Protein AF-A0A1Z8UWA0-F1 (afdb_monomer_lite)

Radius of gyration: 66.86 Å; chains: 1; bounding box: 126×46×160 Å

Sequence (184 aa):
MFLQIFLFSIFIFEFVYATSEKGGMPQLNPDSFTSQVFWLSILFSILFLINHYIFLPKLEMIRKKRDEKINGNLDEAKIINNSVNKLIEQMKNDFDEAKNKQNSILKETFEKNKSLLDEKIEKLNEEFENKKNQLTDSVETEKAKVLENLPSICVKLSDNLYEKIMEEKIKGDITEFQKFVSGK

Structure (mmCIF, N/CA/C/O backbone):
data_AF-A0A1Z8UWA0-F1
#
_entry.id   AF-A0A1Z8UWA0-F1
#
loop_
_atom_site.group_PDB
_atom_site.id
_atom_site.type_symbol
_atom_site.label_atom_id
_atom_site.label_alt_id
_atom_site.label_comp_id
_atom_site.label_asym_id
_atom_site.label_entity_id
_atom_site.label_seq_id
_atom_site.pdbx_PDB_ins_code
_atom_site.Cartn_x
_atom_site.Cartn_y
_atom_site.Cartn_z
_atom_site.occupancy
_atom_site.B_iso_or_equiv
_atom_site.auth_seq_id
_atom_site.auth_comp_id
_atom_site.auth_asym_id
_atom_site.auth_atom_id
_atom_site.pdbx_PDB_model_num
ATOM 1 N N . MET A 1 1 ? 30.348 16.515 -50.332 1.00 57.91 1 MET A N 1
ATOM 2 C CA . MET A 1 1 ? 31.422 15.520 -50.098 1.00 57.91 1 MET A CA 1
ATOM 3 C C . MET A 1 1 ? 31.886 14.847 -51.391 1.00 57.91 1 MET A C 1
ATOM 5 O O . MET A 1 1 ? 33.061 14.961 -51.694 1.00 57.91 1 MET A O 1
ATOM 9 N N . PHE A 1 2 ? 30.998 14.247 -52.200 1.00 52.97 2 PHE A N 1
ATOM 10 C CA . PHE A 1 2 ? 31.358 13.649 -53.505 1.00 52.97 2 PHE A CA 1
ATOM 11 C C . PHE A 1 2 ? 32.038 14.625 -54.480 1.00 52.97 2 PHE A C 1
ATOM 13 O O . PHE A 1 2 ? 33.079 14.298 -55.037 1.00 52.97 2 PHE A O 1
ATOM 20 N N . LEU A 1 3 ? 31.517 15.853 -54.601 1.00 52.78 3 LEU A N 1
ATOM 21 C CA . LEU A 1 3 ? 32.145 16.911 -55.402 1.00 52.78 3 LEU A CA 1
ATOM 22 C C . LEU A 1 3 ? 33.556 17.256 -54.895 1.00 52.78 3 LEU A C 1
ATOM 24 O O . LEU A 1 3 ? 34.453 17.500 -55.682 1.00 52.78 3 LEU A O 1
ATOM 28 N N . GLN A 1 4 ? 33.774 17.215 -53.580 1.00 60.75 4 GLN A N 1
ATOM 29 C CA . GLN A 1 4 ? 35.048 17.579 -52.955 1.00 60.75 4 GLN A CA 1
ATOM 30 C C . GLN A 1 4 ? 36.121 16.501 -53.149 1.00 60.75 4 GLN A C 1
ATOM 32 O O . GLN A 1 4 ? 37.281 16.826 -53.355 1.00 60.75 4 GLN A O 1
ATOM 37 N N . ILE A 1 5 ? 35.723 15.226 -53.132 1.00 63.19 5 ILE A N 1
ATOM 38 C CA . ILE A 1 5 ? 36.603 14.081 -53.409 1.00 63.19 5 ILE A CA 1
ATOM 39 C C . ILE A 1 5 ? 36.958 14.033 -54.899 1.00 63.19 5 ILE A C 1
ATOM 41 O O . ILE A 1 5 ? 38.110 13.804 -55.251 1.00 63.19 5 ILE A O 1
ATOM 45 N N . PHE A 1 6 ? 35.989 14.314 -55.774 1.00 64.38 6 PHE A N 1
ATOM 46 C CA . PHE A 1 6 ? 36.218 14.412 -57.215 1.00 64.38 6 PHE A CA 1
ATOM 47 C C . PHE A 1 6 ? 37.143 15.585 -57.569 1.00 64.38 6 PHE A C 1
ATOM 49 O O . PHE A 1 6 ? 38.108 15.404 -58.305 1.00 64.38 6 PHE A O 1
ATOM 56 N N . LEU A 1 7 ? 36.917 16.760 -56.969 1.00 60.62 7 LEU A N 1
ATOM 57 C CA . LEU A 1 7 ? 37.792 17.925 -57.121 1.00 60.62 7 LEU A CA 1
ATOM 58 C C . LEU A 1 7 ? 39.195 17.673 -56.552 1.00 60.62 7 LEU A C 1
ATOM 60 O O . LEU A 1 7 ? 40.169 18.088 -57.165 1.00 60.62 7 LEU A O 1
ATOM 64 N N . PHE A 1 8 ? 39.325 16.945 -55.438 1.00 66.19 8 PHE A N 1
ATOM 65 C CA . PHE A 1 8 ? 40.629 16.541 -54.901 1.00 66.19 8 PHE A CA 1
ATOM 66 C C . PHE A 1 8 ? 41.350 15.550 -55.828 1.00 66.19 8 PHE A C 1
ATOM 68 O O . PHE A 1 8 ? 42.547 15.684 -56.055 1.00 66.19 8 PHE A O 1
ATOM 75 N N . SER A 1 9 ? 40.628 14.599 -56.430 1.00 61.53 9 SER A N 1
ATOM 76 C CA . SER A 1 9 ? 41.195 13.676 -57.420 1.00 61.53 9 SER A CA 1
ATOM 77 C C . SER A 1 9 ? 41.638 14.390 -58.702 1.00 61.53 9 SER A C 1
ATOM 79 O O . SER A 1 9 ? 42.661 14.011 -59.265 1.00 61.53 9 SER A O 1
ATOM 81 N N . ILE A 1 10 ? 40.901 15.412 -59.153 1.00 62.38 10 ILE A N 1
ATOM 82 C CA . ILE A 1 10 ? 41.295 16.270 -60.284 1.00 62.38 10 ILE A CA 1
ATOM 83 C C . ILE A 1 10 ? 42.525 17.103 -59.920 1.00 62.38 10 ILE A C 1
ATOM 85 O O . ILE A 1 10 ? 43.481 17.133 -60.686 1.00 62.38 10 ILE A O 1
ATOM 89 N N . PHE A 1 11 ? 42.543 17.703 -58.728 1.00 62.12 11 PHE A N 1
ATOM 90 C CA . PHE A 1 11 ? 43.657 18.519 -58.245 1.00 62.12 11 PHE A CA 1
ATOM 91 C C . PHE A 1 11 ? 44.962 17.718 -58.121 1.00 62.12 11 PHE A C 1
ATOM 93 O O . PHE A 1 11 ? 46.024 18.200 -58.503 1.00 62.12 11 PHE A O 1
ATOM 100 N N . ILE A 1 12 ? 44.895 16.469 -57.644 1.00 61.09 12 ILE A N 1
ATOM 101 C CA . ILE A 1 12 ? 46.057 15.569 -57.598 1.00 61.09 12 ILE A CA 1
ATOM 102 C C . ILE A 1 12 ? 46.534 15.209 -59.013 1.00 61.09 12 ILE A C 1
ATOM 104 O O . ILE A 1 12 ? 47.737 15.141 -59.248 1.00 61.09 12 ILE A O 1
ATOM 108 N N . PHE A 1 13 ? 45.617 15.005 -59.963 1.00 59.62 13 PHE A N 1
ATOM 109 C CA . PHE A 1 13 ? 45.980 14.723 -61.352 1.00 59.62 13 PHE A CA 1
ATOM 110 C C . PHE A 1 13 ? 46.682 15.932 -61.993 1.00 59.62 13 PHE A C 1
ATOM 112 O O . PHE A 1 13 ? 47.741 15.781 -62.589 1.00 59.62 13 PHE A O 1
ATOM 119 N N . GLU A 1 14 ? 46.160 17.141 -61.788 1.00 59.78 14 GLU A N 1
ATOM 120 C CA . GLU A 1 14 ? 46.721 18.399 -62.300 1.00 59.78 14 GLU A CA 1
ATOM 121 C C . GLU A 1 14 ? 48.082 18.745 -61.659 1.00 59.78 14 GLU A C 1
ATOM 123 O O . GLU A 1 14 ? 48.997 19.193 -62.350 1.00 59.78 14 GLU A O 1
ATOM 128 N N . PHE A 1 15 ? 48.272 18.427 -60.372 1.00 58.47 15 PHE A N 1
ATOM 129 C CA . PHE A 1 15 ? 49.560 18.548 -59.677 1.00 58.47 15 PHE A CA 1
ATOM 130 C C . PHE A 1 15 ? 50.649 17.637 -60.271 1.00 58.47 15 PHE A C 1
ATOM 132 O O . PHE A 1 15 ? 51.801 18.050 -60.377 1.00 58.47 15 PHE A O 1
ATOM 139 N N . VAL A 1 16 ? 50.297 16.420 -60.702 1.00 58.50 16 VAL A N 1
ATOM 140 C CA . VAL A 1 16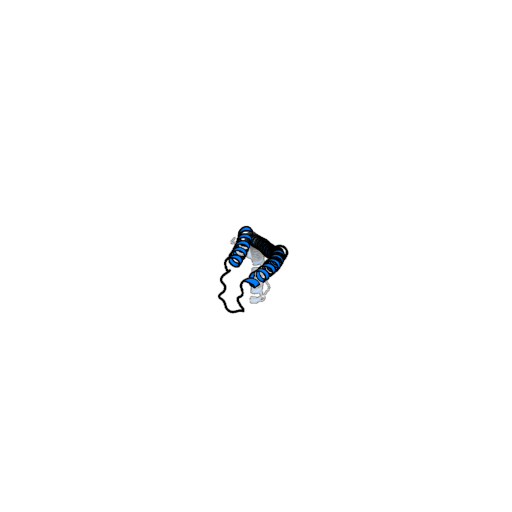 ? 51.251 15.459 -61.286 1.00 58.50 16 VAL A CA 1
ATOM 141 C C . VAL A 1 16 ? 51.727 15.884 -62.686 1.00 58.50 16 VAL A C 1
ATOM 143 O O . VAL A 1 16 ? 52.890 15.671 -63.019 1.00 58.50 16 VAL A O 1
ATOM 146 N N . TYR A 1 17 ? 50.883 16.541 -63.494 1.00 55.38 17 TYR A N 1
ATOM 147 C CA . TYR A 1 17 ? 51.299 17.078 -64.804 1.00 55.38 17 TYR A CA 1
ATOM 148 C C . TYR A 1 17 ? 52.189 18.329 -64.702 1.00 55.38 17 TYR A C 1
ATOM 150 O O . TYR A 1 17 ? 52.926 18.630 -65.641 1.00 55.38 17 TYR A O 1
ATOM 158 N N . ALA A 1 18 ? 52.151 19.053 -63.579 1.00 53.59 18 ALA A N 1
ATOM 159 C CA . ALA A 1 18 ? 52.873 20.313 -63.398 1.00 53.59 18 ALA A CA 1
ATOM 160 C C . ALA A 1 18 ? 54.369 20.154 -63.043 1.00 53.59 18 ALA A C 1
ATOM 162 O O . ALA A 1 18 ? 55.087 21.151 -62.984 1.00 53.59 18 ALA A O 1
ATOM 163 N N . THR A 1 19 ? 54.876 18.933 -62.837 1.00 51.38 19 THR A N 1
ATOM 164 C CA . THR A 1 19 ? 56.276 18.681 -62.447 1.00 51.38 19 THR A CA 1
ATOM 165 C C . THR A 1 19 ? 57.083 18.032 -63.574 1.00 51.38 19 THR A C 1
ATOM 167 O O . THR A 1 19 ? 57.499 16.882 -63.473 1.00 51.38 19 THR A O 1
ATOM 170 N N . SER A 1 20 ? 57.328 18.775 -64.657 1.00 51.84 20 SER A N 1
ATOM 171 C CA . SER A 1 20 ? 58.289 18.405 -65.714 1.00 51.84 20 SER A CA 1
ATOM 172 C C . SER A 1 20 ? 59.618 19.167 -65.561 1.00 51.84 20 SER A C 1
ATOM 174 O O . SER A 1 20 ? 60.176 19.665 -66.540 1.00 51.84 20 SER A O 1
ATOM 176 N N . GLU A 1 21 ? 60.154 19.272 -64.342 1.00 51.16 21 GLU A N 1
ATOM 177 C CA . GLU A 1 21 ? 61.511 19.788 -64.118 1.00 51.16 21 GLU A CA 1
ATOM 178 C C . GLU A 1 21 ? 62.469 18.658 -63.718 1.00 51.16 21 GLU A C 1
ATOM 180 O O . GLU A 1 21 ? 62.273 17.937 -62.739 1.00 51.16 21 GLU A O 1
ATOM 185 N N . LYS A 1 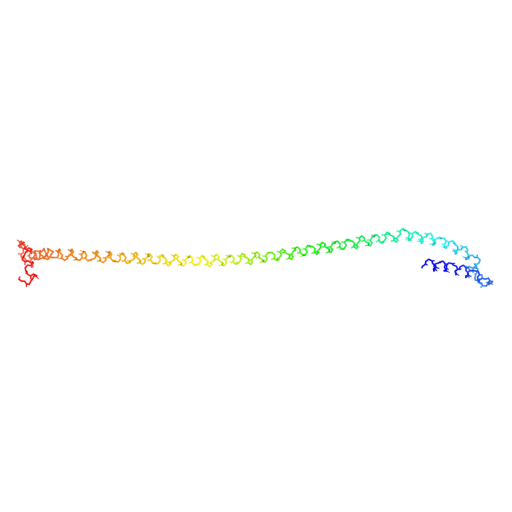22 ? 63.522 18.491 -64.529 1.00 50.69 22 LYS A N 1
ATOM 186 C CA . LYS A 1 22 ? 64.537 17.429 -64.446 1.00 50.69 22 LYS A CA 1
ATOM 187 C C . LYS A 1 22 ? 65.546 17.673 -63.314 1.00 50.69 22 LYS A C 1
ATOM 189 O O . LYS A 1 22 ? 66.728 17.885 -63.577 1.00 50.69 22 LYS A O 1
ATOM 194 N N . GLY A 1 23 ? 65.103 17.634 -62.060 1.00 58.75 23 GLY A N 1
ATOM 195 C CA . GLY A 1 23 ? 65.998 17.825 -60.915 1.00 58.75 23 GLY A CA 1
ATOM 196 C C . GLY A 1 23 ? 65.458 17.267 -59.603 1.00 58.75 23 GLY A C 1
ATOM 197 O O . GLY A 1 23 ? 64.932 18.010 -58.786 1.00 58.75 23 GLY A O 1
ATOM 198 N N . GLY A 1 24 ? 65.634 15.965 -59.369 1.00 60.91 24 GLY A N 1
ATOM 199 C CA . GLY A 1 24 ? 65.318 15.302 -58.101 1.00 60.91 24 GLY A CA 1
ATOM 200 C C . GLY A 1 24 ? 66.072 13.977 -57.969 1.00 60.91 24 GLY A C 1
ATOM 201 O O . GLY A 1 24 ? 66.527 13.424 -58.969 1.00 60.91 24 GLY A O 1
ATOM 202 N N . MET A 1 25 ? 66.249 13.472 -56.740 1.00 69.81 25 MET A N 1
ATOM 203 C CA . MET A 1 25 ? 66.869 12.157 -56.497 1.00 69.81 25 MET A CA 1
ATOM 204 C C . MET A 1 25 ? 66.213 11.076 -57.386 1.00 69.81 25 MET A C 1
ATOM 206 O O . MET A 1 25 ? 64.994 11.122 -57.532 1.00 69.81 25 MET A O 1
ATOM 210 N N . PRO A 1 26 ? 66.943 10.067 -57.912 1.00 64.56 26 PRO A N 1
ATOM 211 C CA . PRO A 1 26 ? 66.394 9.072 -58.853 1.00 64.56 26 PRO A CA 1
ATOM 212 C C . PRO A 1 26 ? 65.125 8.341 -58.372 1.00 64.56 26 PRO A C 1
ATOM 214 O O . PRO A 1 26 ? 64.331 7.870 -59.178 1.00 64.56 26 PRO A O 1
ATOM 217 N N . GLN A 1 27 ? 64.926 8.272 -57.054 1.00 61.19 27 GLN A N 1
ATOM 218 C CA . GLN A 1 27 ? 63.758 7.701 -56.374 1.00 61.19 27 GLN A CA 1
ATOM 219 C C . GLN A 1 27 ? 62.486 8.575 -56.414 1.00 61.19 27 GLN A C 1
ATOM 221 O O . GLN A 1 27 ? 61.404 8.081 -56.119 1.00 61.19 27 GLN A O 1
ATOM 226 N N . LEU A 1 28 ? 62.602 9.859 -56.764 1.00 68.06 28 LEU A N 1
ATOM 227 C CA . LEU A 1 28 ? 61.496 10.817 -56.886 1.00 68.06 28 LEU A CA 1
ATOM 228 C C . LEU A 1 28 ? 61.284 11.210 -58.350 1.00 68.06 28 LEU A C 1
ATOM 230 O O . LEU A 1 28 ? 61.096 12.385 -58.654 1.00 68.06 28 LEU A O 1
ATOM 234 N N . ASN A 1 29 ? 61.375 10.243 -59.267 1.00 67.25 29 ASN A N 1
ATOM 235 C CA . ASN A 1 29 ? 61.096 10.507 -60.671 1.00 67.25 29 ASN A CA 1
ATOM 236 C C . ASN A 1 29 ? 59.571 10.693 -60.871 1.00 67.25 29 ASN A C 1
ATOM 238 O O . ASN A 1 29 ? 58.827 9.712 -60.700 1.00 67.25 29 ASN A O 1
ATOM 242 N N . PRO A 1 30 ? 59.098 11.910 -61.224 1.00 69.94 30 PRO A N 1
ATOM 243 C CA . PRO A 1 30 ? 57.674 12.228 -61.345 1.00 69.94 30 PRO A CA 1
ATOM 244 C C . PRO A 1 30 ? 56.940 11.383 -62.392 1.00 69.94 30 PRO A C 1
ATOM 246 O O . PRO A 1 30 ? 55.739 11.155 -62.250 1.00 69.94 30 PRO A O 1
ATOM 249 N N . ASP A 1 31 ? 57.661 10.812 -63.361 1.00 72.75 31 ASP A N 1
ATOM 250 C CA . ASP A 1 31 ? 57.104 9.915 -64.381 1.00 72.75 31 ASP A CA 1
ATOM 251 C C . ASP A 1 31 ? 56.399 8.681 -63.779 1.00 72.75 31 ASP A C 1
ATOM 253 O O . ASP A 1 31 ? 55.465 8.130 -64.365 1.00 72.75 31 ASP A O 1
ATOM 257 N N . SER A 1 32 ? 56.824 8.236 -62.590 1.00 73.56 32 SER A N 1
ATOM 258 C CA . SER A 1 32 ? 56.258 7.058 -61.917 1.00 73.56 32 SER A CA 1
ATOM 259 C C . SER A 1 32 ? 55.026 7.361 -61.052 1.00 73.56 32 SER A C 1
ATOM 261 O O . SER A 1 32 ? 54.237 6.454 -60.762 1.00 73.56 32 SER A O 1
ATOM 263 N N . PHE A 1 33 ? 54.813 8.627 -60.673 1.00 76.75 33 PHE A N 1
ATOM 264 C CA . PHE A 1 33 ? 53.742 9.024 -59.754 1.00 76.75 33 PHE A CA 1
ATOM 265 C C . PHE A 1 33 ? 52.355 8.933 -60.388 1.00 76.75 33 PHE A C 1
ATOM 267 O O . PHE A 1 33 ? 51.409 8.524 -59.716 1.00 76.75 33 PHE A O 1
ATOM 274 N N . THR A 1 34 ? 52.226 9.207 -61.688 1.00 79.50 34 THR A N 1
ATOM 275 C CA . THR A 1 34 ? 50.944 9.121 -62.410 1.00 79.50 34 THR A CA 1
ATOM 276 C C . THR A 1 34 ? 50.308 7.736 -62.291 1.00 79.50 34 THR A C 1
ATOM 278 O O . THR A 1 34 ? 49.121 7.611 -61.990 1.00 79.50 34 THR A O 1
ATOM 281 N N . SER A 1 35 ? 51.104 6.677 -62.470 1.00 82.94 35 SER A N 1
ATOM 282 C CA . SER A 1 35 ? 50.622 5.293 -62.376 1.00 82.94 35 SER A CA 1
ATOM 283 C C . SER A 1 35 ? 50.259 4.907 -60.936 1.00 82.94 35 SER A C 1
ATOM 285 O O . SER A 1 35 ? 49.215 4.299 -60.697 1.00 82.94 35 SER A O 1
ATOM 287 N N . GLN A 1 36 ? 51.073 5.311 -59.953 1.00 81.12 36 GLN A N 1
ATOM 288 C CA . GLN A 1 36 ? 50.809 5.040 -58.534 1.00 81.12 36 GLN A CA 1
ATOM 289 C C . GLN A 1 36 ? 49.515 5.707 -58.056 1.00 81.12 36 GLN A C 1
ATOM 291 O O . GLN A 1 36 ? 48.686 5.064 -57.413 1.00 81.12 36 GLN A O 1
ATOM 296 N N . VAL A 1 37 ? 49.314 6.976 -58.415 1.00 85.31 37 VAL A N 1
ATOM 297 C CA . VAL A 1 37 ? 48.102 7.737 -58.093 1.00 85.31 37 VAL A CA 1
ATOM 298 C C . VAL A 1 37 ? 46.872 7.135 -58.771 1.00 85.31 37 VAL A C 1
ATOM 300 O O . VAL A 1 37 ? 45.818 7.047 -58.143 1.00 85.31 37 VAL A O 1
ATOM 303 N N . PHE A 1 38 ? 46.990 6.675 -60.019 1.00 83.88 38 PHE A N 1
ATOM 304 C CA . PHE A 1 38 ? 45.892 6.022 -60.731 1.00 83.88 38 PHE A CA 1
ATOM 305 C C . PHE A 1 38 ? 45.400 4.762 -60.000 1.00 83.88 38 PHE A C 1
ATOM 307 O O . PHE A 1 38 ? 44.213 4.649 -59.683 1.00 83.88 38 PHE A O 1
ATOM 314 N N . TRP A 1 39 ? 46.308 3.844 -59.657 1.00 86.94 39 TRP A N 1
ATOM 315 C CA . TRP A 1 39 ? 45.948 2.623 -58.927 1.00 86.94 39 TRP A CA 1
ATOM 316 C C . TRP A 1 39 ? 45.469 2.903 -57.501 1.00 86.94 39 TRP A C 1
ATOM 318 O O . TRP A 1 39 ? 44.523 2.263 -57.038 1.00 86.94 39 TRP A O 1
ATOM 328 N N . LEU A 1 40 ? 46.067 3.887 -56.822 1.00 88.06 40 LEU A N 1
ATOM 329 C CA . LEU A 1 40 ? 45.611 4.343 -55.511 1.00 88.06 40 LEU A CA 1
ATOM 330 C C . LEU A 1 40 ? 44.178 4.876 -55.582 1.00 88.06 40 LEU A C 1
ATOM 332 O O . LEU A 1 40 ? 43.362 4.517 -54.739 1.00 88.06 40 LEU A O 1
ATOM 336 N N . SER A 1 41 ? 43.853 5.679 -56.597 1.00 88.25 41 SER A N 1
ATOM 337 C CA . SER A 1 41 ? 42.508 6.225 -56.793 1.00 88.25 41 SER A CA 1
ATOM 338 C C . SER A 1 41 ? 41.483 5.118 -57.043 1.00 88.25 41 SER A C 1
ATOM 340 O O . SER A 1 41 ? 40.409 5.126 -56.437 1.00 88.25 41 SER A O 1
ATOM 342 N N . ILE A 1 42 ? 41.831 4.105 -57.845 1.00 90.06 42 ILE A N 1
ATOM 343 C CA . ILE A 1 42 ? 40.974 2.931 -58.074 1.00 90.06 42 ILE A CA 1
ATOM 344 C C . ILE A 1 42 ? 40.732 2.163 -56.772 1.00 90.06 42 ILE A C 1
ATOM 346 O O . ILE A 1 42 ? 39.581 1.913 -56.408 1.00 90.06 42 ILE A O 1
ATOM 350 N N . LEU A 1 43 ? 41.794 1.805 -56.046 1.00 92.25 43 LEU A N 1
ATOM 351 C CA . LEU A 1 43 ? 41.682 1.013 -54.821 1.00 92.25 43 LEU A CA 1
ATOM 352 C C . LEU A 1 43 ? 40.949 1.782 -53.715 1.00 92.25 43 LEU A C 1
ATOM 354 O O . LEU A 1 43 ? 40.080 1.225 -53.043 1.00 92.25 43 LEU A O 1
ATOM 358 N N . PHE A 1 44 ? 41.248 3.072 -53.569 1.00 90.69 44 PHE A N 1
ATOM 359 C CA . PHE A 1 44 ? 40.548 3.956 -52.646 1.00 90.69 44 PHE A CA 1
ATOM 360 C C . PHE A 1 44 ? 39.067 4.083 -53.004 1.00 90.69 44 PHE A C 1
ATOM 362 O O . PHE A 1 44 ? 38.224 3.982 -52.118 1.00 90.69 44 PHE A O 1
ATOM 369 N N . SER A 1 45 ? 38.729 4.231 -54.289 1.00 93.62 45 SER A N 1
ATOM 370 C CA . SER A 1 45 ? 37.334 4.298 -54.737 1.00 93.62 45 SER A CA 1
ATOM 371 C C . SER A 1 45 ? 36.577 3.014 -54.410 1.00 93.62 45 SER A C 1
ATOM 373 O O . SER A 1 45 ? 35.490 3.075 -53.840 1.00 93.62 45 SER A O 1
ATOM 375 N N . ILE A 1 46 ? 37.160 1.843 -54.687 1.00 94.00 46 ILE A N 1
ATOM 376 C CA . ILE A 1 46 ? 36.545 0.550 -54.352 1.00 94.00 46 ILE A CA 1
ATOM 377 C C . ILE A 1 46 ? 36.321 0.438 -52.837 1.00 94.00 46 ILE A C 1
ATOM 379 O O . ILE A 1 46 ? 35.221 0.112 -52.387 1.00 94.00 46 ILE A O 1
ATOM 383 N N . LEU A 1 47 ? 37.340 0.757 -52.038 1.00 93.25 47 LEU A N 1
ATOM 384 C CA . LEU A 1 47 ? 37.257 0.707 -50.579 1.00 93.25 47 LEU A CA 1
ATOM 385 C C . LEU A 1 47 ? 36.227 1.703 -50.026 1.00 93.25 47 LEU A C 1
ATOM 387 O O . LEU A 1 47 ? 35.496 1.380 -49.085 1.00 93.25 47 LEU A O 1
ATOM 391 N N . PHE A 1 48 ? 36.132 2.894 -50.614 1.00 91.50 48 PHE A N 1
ATOM 392 C CA . PHE A 1 48 ? 35.142 3.902 -50.252 1.00 91.50 48 PHE A CA 1
ATOM 393 C C . PHE A 1 48 ? 33.721 3.408 -50.526 1.00 91.50 48 PHE A C 1
ATOM 395 O O . PHE A 1 48 ? 32.867 3.522 -49.648 1.00 91.50 48 PHE A O 1
ATOM 402 N N . LEU A 1 49 ? 33.469 2.805 -51.693 1.00 93.44 49 LEU A N 1
ATOM 403 C CA . LEU A 1 49 ? 32.158 2.241 -52.028 1.00 93.44 49 LEU A CA 1
ATOM 404 C C . LEU A 1 49 ? 31.769 1.135 -51.040 1.00 93.44 49 LEU A C 1
ATOM 406 O O . LEU A 1 49 ? 30.647 1.129 -50.541 1.00 93.44 49 LEU A O 1
ATOM 410 N N . ILE A 1 50 ? 32.704 0.252 -50.680 1.00 94.38 50 ILE A N 1
ATOM 411 C CA . ILE A 1 50 ? 32.474 -0.783 -49.661 1.00 94.38 50 ILE A CA 1
ATOM 412 C C . ILE A 1 50 ? 32.101 -0.151 -48.309 1.00 94.38 50 ILE A C 1
ATOM 414 O O . ILE A 1 50 ? 31.130 -0.565 -47.673 1.00 94.38 50 ILE A O 1
ATOM 418 N N . ASN A 1 51 ? 32.834 0.872 -47.864 1.00 92.25 51 ASN A N 1
ATOM 419 C CA . ASN A 1 51 ? 32.523 1.571 -46.614 1.00 92.25 51 ASN A CA 1
ATOM 420 C C . ASN A 1 51 ? 31.153 2.252 -46.657 1.00 92.25 51 ASN A C 1
ATOM 422 O O . ASN A 1 51 ? 30.372 2.132 -45.711 1.00 92.25 51 ASN A O 1
ATOM 426 N N . HIS A 1 52 ? 30.850 2.917 -47.769 1.00 92.38 52 HIS A N 1
ATOM 427 C CA . HIS A 1 52 ? 29.609 3.648 -47.958 1.00 92.38 52 HIS A CA 1
ATOM 428 C C . HIS A 1 52 ? 28.386 2.728 -47.993 1.00 92.38 52 HIS A C 1
ATOM 430 O O . HIS A 1 52 ? 27.410 2.988 -47.294 1.00 92.38 52 HIS A O 1
ATOM 436 N N . TYR A 1 53 ? 28.448 1.637 -48.759 1.00 93.19 53 TYR A N 1
ATOM 437 C CA . TYR A 1 53 ? 27.299 0.758 -48.975 1.00 93.19 53 TYR A CA 1
ATOM 438 C C . TYR A 1 53 ? 27.161 -0.369 -47.951 1.00 93.19 53 TYR A C 1
ATOM 440 O O . TYR A 1 53 ? 26.071 -0.918 -47.822 1.00 93.19 53 TYR A O 1
ATOM 448 N N . ILE A 1 54 ? 28.222 -0.740 -47.224 1.00 93.12 54 ILE A N 1
ATOM 449 C CA . ILE A 1 54 ? 28.179 -1.882 -46.293 1.00 93.12 54 ILE A CA 1
ATOM 450 C C . ILE A 1 54 ? 28.391 -1.437 -44.846 1.00 93.12 54 ILE A C 1
ATOM 452 O O . ILE A 1 54 ? 27.570 -1.740 -43.978 1.00 93.12 54 ILE A O 1
ATOM 456 N N . PHE A 1 55 ? 29.479 -0.723 -44.557 1.00 93.62 55 PHE A N 1
ATOM 457 C CA . PHE A 1 55 ? 29.856 -0.420 -43.172 1.00 93.62 55 PHE A CA 1
ATOM 458 C C . PHE A 1 55 ? 28.959 0.647 -42.533 1.00 93.62 55 PHE A C 1
ATOM 460 O O . PHE A 1 55 ? 28.481 0.439 -41.415 1.00 93.62 55 PHE A O 1
ATOM 467 N N . LEU A 1 56 ? 28.684 1.748 -43.240 1.00 92.44 56 LEU A N 1
ATOM 468 C CA . LEU A 1 56 ? 27.800 2.811 -42.748 1.00 92.44 56 LEU A CA 1
ATOM 469 C C . LEU A 1 56 ? 26.372 2.326 -42.436 1.00 92.44 56 LEU A C 1
ATOM 471 O O . LEU A 1 56 ? 25.947 2.515 -41.292 1.00 92.44 56 LEU A O 1
ATOM 475 N N . PRO A 1 57 ? 25.640 1.654 -43.353 1.00 93.31 57 PRO A N 1
ATOM 476 C CA . PRO A 1 57 ? 24.273 1.222 -43.056 1.00 93.31 57 PRO A CA 1
ATOM 477 C C . PRO A 1 57 ? 24.223 0.187 -41.928 1.00 93.31 57 PRO A C 1
ATOM 479 O O . PRO A 1 57 ? 23.304 0.194 -41.109 1.00 93.31 57 PRO A O 1
ATOM 482 N N . LYS A 1 58 ? 25.238 -0.681 -41.817 1.00 95.12 58 LYS A N 1
ATOM 483 C CA . LYS A 1 58 ? 25.327 -1.644 -40.713 1.00 95.12 58 LYS A CA 1
ATOM 484 C C . LYS A 1 58 ? 25.516 -0.949 -39.362 1.00 95.12 58 LYS A C 1
ATOM 486 O O . LYS A 1 58 ? 24.903 -1.363 -38.377 1.00 95.12 58 LYS A O 1
ATOM 491 N N . LEU A 1 59 ? 26.337 0.100 -39.306 1.00 95.38 59 LEU A N 1
ATOM 492 C CA . LEU A 1 59 ? 26.551 0.878 -38.086 1.00 95.38 59 LEU A CA 1
ATOM 493 C C . LEU A 1 59 ? 25.292 1.656 -37.686 1.00 95.38 59 LEU A C 1
ATOM 495 O O . LEU A 1 59 ? 24.928 1.671 -36.509 1.00 95.38 59 LEU A O 1
ATOM 499 N N . GLU A 1 60 ? 24.600 2.244 -38.661 1.00 95.19 60 GLU A N 1
ATOM 500 C CA . GLU A 1 60 ? 23.336 2.944 -38.441 1.00 95.19 60 GLU A CA 1
ATOM 501 C C . GLU A 1 60 ? 22.253 2.000 -37.908 1.00 95.19 60 GLU A C 1
ATOM 503 O O . GLU A 1 60 ? 21.601 2.312 -36.913 1.00 95.19 60 GLU A O 1
ATOM 508 N N . MET A 1 61 ? 22.126 0.801 -38.483 1.00 96.38 61 MET A N 1
ATOM 509 C CA . MET A 1 61 ? 21.193 -0.219 -38.000 1.00 96.38 61 MET A CA 1
ATOM 510 C C . MET A 1 61 ? 21.480 -0.620 -36.546 1.00 96.38 61 MET A C 1
ATOM 512 O O . MET A 1 61 ? 20.557 -0.743 -35.741 1.00 96.38 61 MET A O 1
ATOM 516 N N . ILE A 1 62 ? 22.754 -0.808 -36.181 1.00 96.44 62 ILE A N 1
ATOM 517 C CA . ILE A 1 62 ? 23.142 -1.132 -34.798 1.00 96.44 62 ILE A CA 1
ATOM 518 C C . ILE A 1 62 ? 22.797 0.024 -33.859 1.00 96.44 62 ILE A C 1
ATOM 520 O O . ILE A 1 62 ? 22.261 -0.215 -32.775 1.00 96.44 62 ILE A O 1
ATOM 524 N N . ARG A 1 63 ? 23.094 1.263 -34.263 1.00 96.94 63 ARG A N 1
ATOM 525 C CA . ARG A 1 63 ? 22.760 2.459 -33.486 1.00 96.94 63 ARG A CA 1
ATOM 526 C C . ARG A 1 63 ? 21.255 2.548 -33.255 1.00 96.94 63 ARG A C 1
ATOM 528 O O . ARG A 1 63 ? 20.834 2.593 -32.106 1.00 96.94 63 ARG A O 1
ATOM 535 N N . LYS A 1 64 ? 20.458 2.442 -34.319 1.00 97.00 64 LYS A N 1
ATOM 536 C CA . LYS A 1 64 ? 18.996 2.475 -34.243 1.00 97.00 64 LYS A CA 1
ATOM 537 C C . LYS A 1 64 ? 18.449 1.385 -33.321 1.00 97.00 64 LYS A C 1
ATOM 539 O O . LYS A 1 64 ? 17.662 1.684 -32.436 1.00 97.00 64 LYS A O 1
ATOM 544 N N . LYS A 1 65 ? 18.932 0.144 -33.446 1.00 97.31 65 LYS A N 1
ATOM 545 C CA . LYS A 1 65 ? 18.515 -0.971 -32.579 1.00 97.31 65 LYS A CA 1
ATOM 546 C C . LYS A 1 65 ? 18.835 -0.720 -31.102 1.00 97.31 65 LYS A C 1
ATOM 548 O O . LYS A 1 65 ? 18.075 -1.124 -30.223 1.00 97.31 65 LYS A O 1
ATOM 553 N N . ARG A 1 66 ? 19.981 -0.095 -30.811 1.00 97.50 66 ARG A N 1
ATOM 554 C CA . ARG A 1 66 ? 20.346 0.286 -29.440 1.00 97.50 66 ARG A CA 1
ATOM 555 C C . ARG A 1 66 ? 19.427 1.381 -28.915 1.00 97.50 66 ARG A C 1
ATOM 557 O O . ARG A 1 66 ? 18.935 1.237 -27.802 1.00 97.50 66 ARG A O 1
ATOM 564 N N . ASP A 1 67 ? 19.176 2.410 -29.714 1.00 97.38 67 ASP A N 1
ATOM 565 C CA . ASP A 1 67 ? 18.306 3.526 -29.342 1.00 97.38 67 ASP A CA 1
ATOM 566 C C . ASP A 1 67 ? 16.862 3.044 -29.115 1.00 97.38 67 ASP A C 1
ATOM 568 O O . ASP A 1 67 ? 16.262 3.358 -28.091 1.00 97.38 67 ASP A O 1
ATOM 572 N N . GLU A 1 68 ? 16.335 2.187 -29.995 1.00 97.62 68 GLU A N 1
ATOM 573 C CA . GLU A 1 68 ? 15.027 1.534 -29.838 1.00 97.62 68 GLU A CA 1
ATOM 574 C C . GLU A 1 68 ? 14.947 0.718 -28.545 1.00 97.62 68 GLU A C 1
ATOM 576 O O . GLU A 1 68 ? 13.972 0.832 -27.805 1.00 97.62 68 GLU A O 1
ATOM 581 N N . LYS A 1 69 ? 15.982 -0.071 -28.227 1.00 97.50 69 LYS A N 1
ATOM 582 C CA . LYS A 1 69 ? 16.009 -0.862 -26.991 1.00 97.50 69 LYS A CA 1
ATOM 583 C C . LYS A 1 69 ? 16.079 0.017 -25.742 1.00 97.50 69 LYS A C 1
ATOM 585 O O . LYS A 1 69 ? 15.419 -0.285 -24.755 1.00 97.50 69 LYS A O 1
ATOM 590 N N . ILE A 1 70 ? 16.873 1.085 -25.770 1.00 97.88 70 ILE A N 1
ATOM 591 C CA . ILE A 1 70 ? 16.971 2.030 -24.651 1.00 97.88 70 ILE A CA 1
ATOM 592 C C . ILE A 1 70 ? 15.623 2.715 -24.433 1.00 97.88 70 ILE A C 1
ATOM 594 O O . ILE A 1 70 ? 15.132 2.725 -23.308 1.00 97.88 70 ILE A O 1
ATOM 598 N N . ASN A 1 71 ? 15.005 3.227 -25.497 1.00 97.44 71 ASN A N 1
ATOM 599 C CA . ASN A 1 71 ? 13.702 3.879 -25.412 1.00 97.44 71 ASN A CA 1
ATOM 600 C C . ASN A 1 71 ? 12.621 2.908 -24.924 1.00 97.44 71 ASN A C 1
ATOM 602 O O . ASN A 1 71 ? 11.885 3.250 -24.005 1.00 97.44 71 ASN A O 1
ATOM 606 N N . GLY A 1 72 ? 12.594 1.676 -25.444 1.00 97.88 72 GLY A N 1
ATOM 607 C CA . GLY A 1 72 ? 11.675 0.635 -24.978 1.00 97.88 72 GLY A CA 1
ATOM 608 C C . GLY A 1 72 ? 11.839 0.330 -23.487 1.00 97.88 72 GLY A C 1
ATOM 609 O O . GLY A 1 72 ? 10.858 0.334 -22.751 1.00 97.88 72 GLY A O 1
ATOM 610 N N . ASN A 1 73 ? 13.078 0.157 -23.014 1.00 97.62 73 ASN A N 1
ATOM 611 C CA . ASN A 1 73 ? 13.356 -0.062 -21.594 1.00 97.62 73 ASN A CA 1
ATOM 612 C C . ASN A 1 73 ? 12.949 1.145 -20.726 1.00 97.62 73 ASN A C 1
ATOM 614 O O . ASN A 1 73 ? 12.479 0.968 -19.605 1.00 97.62 73 ASN A O 1
ATOM 618 N N . LEU A 1 74 ? 13.146 2.377 -21.213 1.00 97.94 74 LEU A N 1
ATOM 619 C CA . LEU A 1 74 ? 12.742 3.590 -20.498 1.00 97.94 74 LEU A CA 1
ATOM 620 C C . LEU A 1 74 ? 11.220 3.706 -20.398 1.00 97.94 74 LEU A C 1
ATOM 622 O O . LEU A 1 74 ? 10.709 4.096 -19.349 1.00 97.94 74 LEU A O 1
ATOM 626 N N . ASP A 1 75 ? 10.497 3.369 -21.461 1.00 97.88 75 ASP A N 1
ATOM 627 C CA . ASP A 1 75 ? 9.038 3.397 -21.464 1.00 97.88 75 ASP A CA 1
ATOM 628 C C . ASP A 1 75 ? 8.457 2.293 -20.577 1.00 97.88 75 ASP A C 1
ATOM 630 O O . ASP A 1 75 ? 7.555 2.563 -19.784 1.00 97.88 75 ASP A O 1
ATOM 634 N N . GLU A 1 76 ? 9.031 1.090 -20.603 1.00 97.62 76 GLU A N 1
ATOM 635 C CA . GLU A 1 76 ? 8.680 0.015 -19.672 1.00 97.62 76 GLU A CA 1
ATOM 636 C C . GLU A 1 76 ? 8.938 0.430 -18.216 1.00 97.62 76 GLU A C 1
ATOM 638 O O . GLU A 1 76 ? 8.054 0.306 -17.366 1.00 97.62 76 GLU A O 1
ATOM 643 N N . ALA A 1 77 ? 10.099 1.027 -17.927 1.00 97.38 77 ALA A N 1
ATOM 644 C CA . ALA A 1 77 ? 10.414 1.541 -16.597 1.00 97.38 77 ALA A CA 1
ATOM 645 C C . ALA A 1 77 ? 9.423 2.627 -16.142 1.00 97.38 77 ALA A C 1
ATOM 647 O O . ALA A 1 77 ? 9.003 2.625 -14.983 1.00 97.38 77 ALA A O 1
ATOM 648 N N . LYS A 1 78 ? 9.000 3.530 -17.039 1.00 97.50 78 LYS A N 1
ATOM 649 C CA . LYS A 1 78 ? 7.959 4.531 -16.745 1.00 97.50 78 LYS A CA 1
ATOM 650 C C . LYS A 1 78 ? 6.607 3.882 -16.464 1.00 97.50 78 LYS A C 1
ATOM 652 O O . LYS A 1 78 ? 5.927 4.303 -15.531 1.00 97.50 78 LYS A O 1
ATOM 657 N N . ILE A 1 79 ? 6.206 2.876 -17.242 1.00 97.75 79 ILE A N 1
ATOM 658 C CA . ILE A 1 79 ? 4.948 2.145 -17.031 1.00 97.75 79 ILE A CA 1
ATOM 659 C C . ILE A 1 79 ? 4.963 1.464 -15.662 1.00 97.75 79 ILE A C 1
ATOM 661 O O . ILE A 1 79 ? 4.019 1.633 -14.889 1.00 97.75 79 ILE A O 1
ATOM 665 N N . ILE A 1 80 ? 6.052 0.764 -15.334 1.00 97.25 80 ILE A N 1
ATOM 666 C CA . ILE A 1 80 ? 6.230 0.113 -14.035 1.00 97.25 80 ILE A CA 1
ATOM 667 C C . ILE A 1 80 ? 6.174 1.159 -12.918 1.00 97.25 80 ILE A C 1
ATOM 669 O O . ILE A 1 80 ? 5.388 1.004 -11.986 1.00 97.25 80 ILE A O 1
ATOM 673 N N . ASN A 1 81 ? 6.914 2.264 -13.030 1.00 97.62 81 ASN A N 1
ATOM 674 C CA . ASN A 1 81 ? 6.898 3.326 -12.023 1.00 97.62 81 ASN A CA 1
ATOM 675 C C . ASN A 1 81 ? 5.487 3.906 -11.817 1.00 97.62 81 ASN A C 1
ATOM 677 O O . ASN A 1 81 ? 5.021 4.018 -10.686 1.00 97.62 81 ASN A O 1
ATOM 681 N N . ASN A 1 82 ? 4.766 4.181 -12.905 1.00 97.69 82 ASN A N 1
ATOM 682 C CA . ASN A 1 82 ? 3.388 4.660 -12.844 1.00 97.69 82 ASN A CA 1
ATOM 683 C C . ASN A 1 82 ? 2.441 3.640 -12.198 1.00 97.69 82 ASN A C 1
ATOM 685 O O . ASN A 1 82 ? 1.575 4.031 -11.419 1.00 97.69 82 ASN A O 1
ATOM 689 N N . SER A 1 83 ? 2.592 2.343 -12.491 1.00 96.81 83 SER A N 1
ATOM 690 C CA . SER A 1 83 ? 1.791 1.295 -11.844 1.00 96.81 83 SER A CA 1
ATOM 691 C C . SER A 1 83 ? 2.075 1.185 -10.346 1.00 96.81 83 SER A C 1
ATOM 693 O O . SER A 1 83 ? 1.138 1.053 -9.565 1.00 96.81 83 SER A O 1
ATOM 695 N N . VAL A 1 84 ? 3.339 1.326 -9.934 1.00 97.44 84 VAL A N 1
ATOM 696 C CA . VAL A 1 84 ? 3.740 1.318 -8.522 1.00 97.44 84 VAL A CA 1
ATOM 697 C C . VAL A 1 84 ? 3.165 2.531 -7.799 1.00 97.44 84 VAL A C 1
ATOM 699 O O . VAL A 1 84 ? 2.575 2.370 -6.738 1.00 97.44 84 VAL A O 1
ATOM 702 N N . ASN A 1 85 ? 3.256 3.728 -8.384 1.00 97.12 85 ASN A N 1
ATOM 703 C CA . ASN A 1 85 ? 2.680 4.934 -7.783 1.00 97.12 85 ASN A CA 1
ATOM 704 C C . ASN A 1 85 ? 1.159 4.812 -7.613 1.00 97.12 85 ASN A C 1
ATOM 706 O O . ASN A 1 85 ? 0.640 5.135 -6.547 1.00 97.12 85 ASN A O 1
ATOM 710 N N . LYS A 1 86 ? 0.453 4.278 -8.621 1.00 97.50 86 LYS A N 1
ATOM 711 C CA . LYS A 1 86 ? -0.988 3.994 -8.522 1.00 97.50 86 LYS A CA 1
ATOM 712 C C . LYS A 1 86 ? -1.302 2.972 -7.432 1.00 97.50 86 LYS A C 1
ATOM 714 O O . LYS A 1 86 ? -2.248 3.169 -6.679 1.00 97.50 86 LYS A O 1
ATOM 719 N N . LEU A 1 87 ? -0.511 1.904 -7.329 1.00 97.62 87 LEU A N 1
ATOM 720 C CA . LEU A 1 87 ? -0.685 0.893 -6.290 1.00 97.62 87 LEU A CA 1
ATOM 721 C C . LEU A 1 87 ? -0.464 1.487 -4.892 1.00 97.62 87 LEU A C 1
ATOM 723 O O . LEU A 1 87 ? -1.247 1.217 -3.991 1.00 97.62 87 LEU A O 1
ATOM 727 N N . ILE A 1 88 ? 0.557 2.329 -4.714 1.00 97.31 88 ILE A N 1
ATOM 728 C CA . ILE A 1 88 ? 0.820 3.029 -3.447 1.00 97.31 88 ILE A CA 1
ATOM 729 C C . ILE A 1 88 ? -0.355 3.940 -3.077 1.00 97.31 88 ILE A C 1
ATOM 731 O O . ILE A 1 88 ? -0.767 3.968 -1.919 1.00 97.31 88 ILE A O 1
ATOM 735 N N . GLU A 1 89 ? -0.908 4.671 -4.046 1.00 97.69 89 GLU A N 1
ATOM 736 C CA . GLU A 1 89 ? -2.078 5.524 -3.831 1.00 97.69 89 GLU A CA 1
ATOM 737 C C . GLU A 1 89 ? -3.311 4.707 -3.418 1.00 97.69 89 GLU A C 1
ATOM 739 O O . GLU A 1 89 ? -3.970 5.048 -2.438 1.00 97.69 89 GLU A O 1
ATOM 744 N N . GLN A 1 90 ? -3.578 3.589 -4.099 1.00 97.25 90 GLN A N 1
ATOM 745 C CA . GLN A 1 90 ? -4.658 2.665 -3.737 1.00 97.25 90 GLN A CA 1
ATOM 746 C C . GLN A 1 90 ? -4.461 2.083 -2.337 1.00 97.25 90 GLN A C 1
ATOM 748 O O . GLN A 1 90 ? -5.358 2.187 -1.510 1.00 97.25 90 GLN A O 1
ATOM 753 N N . MET A 1 91 ? -3.268 1.569 -2.028 1.00 97.25 91 MET A N 1
ATOM 754 C CA . MET A 1 91 ? -2.950 1.037 -0.700 1.00 97.25 91 MET A CA 1
ATOM 755 C C . MET A 1 91 ? -3.137 2.083 0.403 1.00 97.25 91 MET A C 1
ATOM 757 O O . MET A 1 91 ? -3.601 1.752 1.493 1.00 97.25 91 MET A O 1
ATOM 761 N N . LYS A 1 92 ? -2.778 3.345 0.138 1.00 97.50 92 LYS A N 1
ATOM 762 C CA . LYS A 1 92 ? -2.996 4.441 1.085 1.00 97.50 92 LYS A CA 1
ATOM 763 C C . LYS A 1 92 ? -4.488 4.692 1.308 1.00 97.50 92 LYS A C 1
ATOM 765 O O . LYS A 1 92 ? -4.904 4.802 2.458 1.00 97.50 92 LYS A O 1
ATOM 770 N N . ASN A 1 93 ? -5.277 4.745 0.237 1.00 97.62 93 ASN A N 1
ATOM 771 C CA . ASN A 1 93 ? -6.724 4.935 0.328 1.00 97.62 93 ASN A CA 1
ATOM 772 C C . ASN A 1 93 ? -7.396 3.776 1.079 1.00 97.62 93 ASN A C 1
ATOM 774 O O . ASN A 1 93 ? -8.183 4.026 1.988 1.00 97.62 93 ASN A O 1
ATOM 778 N N . ASP A 1 94 ? -7.023 2.532 0.772 1.00 97.56 94 ASP A N 1
ATOM 779 C CA . ASP A 1 94 ? -7.534 1.336 1.448 1.00 97.56 94 ASP A CA 1
ATOM 780 C C . ASP A 1 94 ? -7.192 1.352 2.945 1.00 97.56 94 ASP A C 1
ATOM 782 O O . ASP A 1 94 ? -8.014 0.994 3.791 1.00 97.56 94 ASP A O 1
ATOM 786 N N . PHE A 1 95 ? -5.981 1.799 3.299 1.00 97.94 95 PHE A N 1
ATOM 787 C CA . PHE A 1 95 ? -5.561 1.929 4.693 1.00 97.94 95 PHE A CA 1
ATOM 788 C C . PHE A 1 95 ? -6.351 3.014 5.435 1.00 97.94 95 PHE A C 1
ATOM 790 O O . PHE A 1 95 ? -6.799 2.787 6.563 1.00 97.94 95 PHE A O 1
ATOM 797 N N . ASP A 1 96 ? -6.554 4.175 4.811 1.00 97.62 96 ASP A N 1
ATOM 798 C CA . ASP A 1 96 ? -7.347 5.263 5.386 1.00 97.62 96 ASP A CA 1
ATOM 799 C C . ASP A 1 96 ? -8.824 4.854 5.539 1.00 97.62 96 ASP A C 1
ATOM 801 O O . ASP A 1 96 ? -9.433 5.113 6.582 1.00 97.62 96 ASP A O 1
ATOM 805 N N . GLU A 1 97 ? -9.397 4.141 4.565 1.00 97.69 97 GLU A N 1
ATOM 806 C CA . GLU A 1 97 ? -10.752 3.588 4.653 1.00 97.69 97 GLU A CA 1
ATOM 807 C C . GLU A 1 97 ? -10.867 2.554 5.782 1.00 97.69 97 GLU A C 1
ATOM 809 O O . GLU A 1 97 ? -11.767 2.650 6.623 1.00 97.69 97 GLU A O 1
ATOM 814 N N . ALA A 1 98 ? -9.931 1.604 5.862 1.00 97.50 98 ALA A N 1
ATOM 815 C CA . ALA A 1 98 ? -9.902 0.599 6.921 1.00 97.50 98 ALA A CA 1
ATOM 816 C C . ALA A 1 98 ? -9.794 1.243 8.311 1.00 97.50 98 ALA A C 1
ATOM 818 O O . ALA A 1 98 ? -10.505 0.843 9.238 1.00 97.50 98 ALA A O 1
ATOM 819 N N . LYS A 1 99 ? -8.964 2.283 8.453 1.00 97.62 99 LYS A N 1
ATOM 820 C CA . LYS A 1 99 ? -8.816 3.048 9.696 1.00 97.62 99 LYS A CA 1
ATOM 821 C C . LYS A 1 99 ? -10.097 3.796 10.067 1.00 97.62 99 LYS A C 1
ATOM 823 O O . LYS A 1 99 ? -10.512 3.772 11.226 1.00 97.62 99 LYS A O 1
ATOM 828 N N . ASN A 1 100 ? -10.758 4.425 9.099 1.00 97.69 100 ASN A N 1
ATOM 829 C CA . ASN A 1 100 ? -12.040 5.095 9.324 1.00 97.69 100 ASN A CA 1
ATOM 830 C C . ASN A 1 100 ? -13.127 4.100 9.744 1.00 97.69 100 ASN A C 1
ATOM 832 O O . ASN A 1 100 ? -13.852 4.345 10.711 1.00 97.69 100 ASN A O 1
ATOM 836 N N . LYS A 1 101 ? -13.189 2.940 9.084 1.00 97.38 101 LYS A N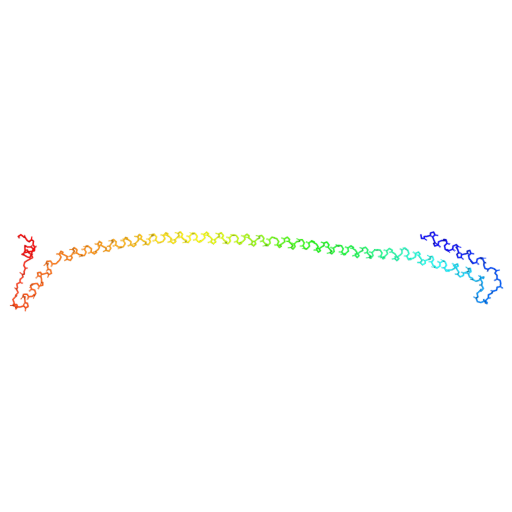 1
ATOM 837 C CA . LYS A 1 101 ? -14.111 1.857 9.433 1.00 97.38 101 LYS A CA 1
ATOM 838 C C . LYS A 1 101 ? -13.841 1.311 10.834 1.00 97.38 101 LYS A C 1
ATOM 840 O O . LYS A 1 101 ? -14.782 1.146 11.605 1.00 97.38 101 LYS A O 1
ATOM 845 N N . GLN A 1 102 ? -12.576 1.097 11.195 1.00 97.69 102 GLN A N 1
ATOM 846 C CA . GLN A 1 102 ? -12.181 0.696 12.547 1.00 97.69 102 GLN A CA 1
ATOM 847 C C . GLN A 1 102 ? -12.665 1.707 13.592 1.00 97.69 102 GLN A C 1
ATOM 849 O O . GLN A 1 102 ? -13.287 1.312 14.576 1.00 97.69 102 GLN A O 1
ATOM 854 N N . ASN A 1 103 ? -12.415 3.000 13.376 1.00 97.44 103 ASN A N 1
ATOM 855 C CA . ASN A 1 103 ? -12.841 4.054 14.298 1.00 97.44 103 ASN A CA 1
ATOM 856 C C . ASN A 1 103 ? -14.368 4.110 14.434 1.00 97.44 103 ASN A C 1
ATOM 858 O O . ASN A 1 103 ? -14.878 4.273 15.542 1.00 97.44 103 ASN A O 1
ATOM 862 N N . SER A 1 104 ? -15.096 3.931 13.329 1.00 97.69 104 SER A N 1
ATOM 863 C CA . SER A 1 104 ? -16.559 3.863 13.340 1.00 97.69 104 SER A CA 1
ATOM 864 C C . SER A 1 104 ? -17.063 2.674 14.159 1.00 97.69 104 SER A C 1
ATOM 866 O O . SER A 1 104 ? -17.908 2.856 15.030 1.00 97.69 104 SER A O 1
ATOM 868 N N . ILE A 1 105 ? -16.513 1.476 13.932 1.00 97.62 105 ILE A N 1
ATOM 869 C CA . ILE A 1 105 ? -16.879 0.262 14.679 1.00 97.62 105 ILE A CA 1
ATOM 870 C C . ILE A 1 105 ? -16.553 0.427 16.164 1.00 97.62 105 ILE A C 1
ATOM 872 O O . ILE A 1 105 ? -17.358 0.048 17.014 1.00 97.62 105 ILE A O 1
ATOM 876 N N . LEU A 1 106 ? -15.396 1.006 16.495 1.00 97.81 106 LEU A N 1
ATOM 877 C CA . LEU A 1 106 ? -14.998 1.245 17.879 1.00 97.81 106 LEU A CA 1
ATOM 878 C C . LEU A 1 106 ? -15.975 2.195 18.576 1.00 97.81 106 LEU A C 1
ATOM 880 O O . LEU A 1 106 ? -16.418 1.904 19.686 1.00 97.81 106 LEU A O 1
ATOM 884 N N . LYS A 1 107 ? -16.343 3.297 17.913 1.00 97.62 107 LYS A N 1
ATOM 885 C CA . LYS A 1 107 ? -17.311 4.263 18.436 1.00 97.62 107 LYS A CA 1
ATOM 886 C C . LYS A 1 107 ? -18.686 3.625 18.638 1.00 97.62 107 LYS A C 1
ATOM 888 O O . LYS A 1 107 ? -19.237 3.723 19.729 1.00 97.62 107 LYS A O 1
ATOM 893 N N . GLU A 1 108 ? -19.194 2.917 17.632 1.00 97.50 108 GLU A N 1
ATOM 894 C CA . GLU A 1 108 ? -20.487 2.227 17.702 1.00 97.50 108 GLU A CA 1
ATOM 895 C C . GLU A 1 108 ? -20.504 1.170 18.816 1.00 97.50 108 GLU A C 1
ATOM 897 O O . GLU A 1 108 ? -21.457 1.078 19.586 1.00 97.50 108 GLU A O 1
ATOM 902 N N . THR A 1 109 ? -19.427 0.394 18.946 1.00 97.75 109 THR A N 1
ATOM 903 C CA . THR A 1 109 ? -19.288 -0.619 20.001 1.00 97.75 109 THR A CA 1
ATOM 904 C C . THR A 1 109 ? -19.251 0.027 21.381 1.00 97.75 109 THR A C 1
ATOM 906 O O . THR A 1 109 ? -19.872 -0.477 22.313 1.00 97.75 109 THR A O 1
ATOM 909 N N . PHE A 1 110 ? -18.548 1.151 21.528 1.00 97.38 110 PHE A N 1
ATOM 910 C CA . PHE A 1 110 ? -18.481 1.880 22.790 1.00 97.38 110 PHE A CA 1
ATOM 911 C C . PHE A 1 110 ? -19.845 2.457 23.186 1.00 97.38 110 PHE A C 1
ATOM 913 O O . PHE A 1 110 ? -20.266 2.295 24.329 1.00 97.38 110 PHE A O 1
ATOM 920 N N . GLU A 1 111 ? -20.565 3.067 22.242 1.00 97.19 111 GLU A N 1
ATOM 921 C CA . GLU A 1 111 ? -21.919 3.587 22.461 1.00 97.19 111 GLU A CA 1
ATOM 922 C C . GLU A 1 111 ? -22.905 2.466 22.822 1.00 97.19 111 GLU A C 1
ATOM 924 O O . GLU A 1 111 ? -23.637 2.589 23.806 1.00 97.19 111 GLU A O 1
ATOM 929 N N . LYS A 1 112 ? -22.868 1.333 22.107 1.00 97.56 112 LYS A N 1
ATOM 930 C CA . LYS A 1 112 ? -23.678 0.145 22.424 1.00 97.56 112 LYS A CA 1
ATOM 931 C C . LYS A 1 112 ? -23.362 -0.415 23.807 1.00 97.56 112 LYS A C 1
ATOM 933 O O . LYS A 1 112 ? -24.278 -0.666 24.582 1.00 97.56 112 LYS A O 1
ATOM 938 N N . ASN A 1 113 ? -22.083 -0.584 24.139 1.00 97.00 113 ASN A N 1
ATOM 939 C CA . ASN A 1 113 ? -21.673 -1.089 25.450 1.00 97.00 113 ASN A CA 1
ATOM 940 C C . ASN A 1 113 ? -22.090 -0.148 26.578 1.00 97.00 113 ASN A C 1
ATOM 942 O O . ASN A 1 113 ? -22.518 -0.621 27.627 1.00 97.00 113 ASN A O 1
ATOM 946 N N . LYS A 1 114 ? -21.997 1.169 26.365 1.00 97.25 114 LYS A N 1
ATOM 947 C CA . LYS A 1 114 ? -22.478 2.156 27.330 1.00 97.25 114 LYS A CA 1
ATOM 948 C C . LYS A 1 114 ? -23.988 2.030 27.537 1.00 97.25 114 LYS A C 1
ATOM 950 O O . LYS A 1 114 ? -24.417 1.898 28.673 1.00 97.25 114 LYS A O 1
ATOM 955 N N . SER A 1 115 ? -24.769 1.973 26.458 1.00 97.12 115 SER A N 1
ATOM 956 C CA . SER A 1 115 ? -26.224 1.792 26.544 1.00 97.12 115 SER A CA 1
ATOM 957 C C . SER A 1 115 ? -26.609 0.494 27.261 1.00 97.12 115 SER A C 1
ATOM 959 O O . SER A 1 115 ? -27.518 0.501 28.083 1.00 97.12 115 SER A O 1
ATOM 961 N N . LEU A 1 116 ? -25.917 -0.613 26.975 1.00 97.25 116 LEU A N 1
ATOM 962 C CA . LEU A 1 116 ? -26.148 -1.898 27.642 1.00 97.25 116 LEU A CA 1
ATOM 963 C C . LEU A 1 116 ? -25.774 -1.856 29.127 1.00 97.25 116 LEU A C 1
ATOM 965 O O . LEU A 1 116 ? -26.425 -2.503 29.946 1.00 97.25 116 LEU A O 1
ATOM 969 N N . LEU A 1 117 ? -24.714 -1.126 29.479 1.00 97.31 117 LEU A N 1
ATOM 970 C CA . LEU A 1 117 ? -24.319 -0.926 30.868 1.00 97.31 117 LEU A CA 1
ATOM 971 C C . LEU A 1 117 ? -25.376 -0.112 31.616 1.00 97.31 117 LEU A C 1
ATOM 973 O O . LEU A 1 117 ? -25.781 -0.528 32.698 1.00 97.31 117 LEU A O 1
ATOM 977 N N . ASP A 1 118 ? -25.838 0.990 31.027 1.00 96.94 118 ASP A N 1
ATOM 978 C CA . ASP A 1 118 ? -26.871 1.850 31.605 1.00 96.94 118 ASP A CA 1
ATOM 979 C C . ASP A 1 118 ? -28.179 1.059 31.818 1.00 96.94 118 ASP A C 1
ATOM 981 O O . ASP A 1 118 ? -28.708 1.046 32.928 1.00 96.94 118 ASP A O 1
ATOM 985 N N . GLU A 1 119 ? -28.626 0.281 30.821 1.00 97.31 119 GLU A N 1
ATOM 986 C CA . GLU A 1 119 ? -29.803 -0.601 30.937 1.00 97.31 119 GLU A CA 1
ATOM 987 C C . GLU A 1 119 ? -29.628 -1.657 32.043 1.00 97.31 119 GLU A C 1
ATOM 989 O O . GLU A 1 119 ? -30.554 -1.963 32.796 1.00 97.31 119 GLU A O 1
ATOM 994 N N . LYS A 1 120 ? -28.427 -2.235 32.169 1.00 96.94 120 LYS A N 1
ATOM 995 C CA . LYS A 1 120 ? -28.147 -3.241 33.198 1.00 96.94 120 LYS A CA 1
ATOM 996 C C . LYS A 1 120 ? -28.103 -2.634 34.599 1.00 96.94 120 LYS A C 1
ATOM 998 O O . LYS A 1 120 ? -28.528 -3.296 35.542 1.00 96.94 120 LYS A O 1
ATOM 1003 N N . ILE A 1 121 ? -27.601 -1.408 34.738 1.00 97.06 121 ILE A N 1
ATOM 1004 C CA . ILE A 1 121 ? -27.625 -0.658 35.999 1.00 97.06 121 ILE A CA 1
ATOM 1005 C C . ILE A 1 121 ? -29.069 -0.337 36.387 1.00 97.06 121 ILE A C 1
ATOM 1007 O O . ILE A 1 121 ? -29.434 -0.539 37.541 1.00 97.06 121 ILE A O 1
ATOM 1011 N N . GLU A 1 122 ? -29.894 0.111 35.441 1.00 97.00 122 GLU A N 1
ATOM 1012 C CA . GLU A 1 122 ? -31.309 0.409 35.682 1.00 97.00 122 GLU A CA 1
ATOM 1013 C C . GLU A 1 122 ? -32.071 -0.834 36.159 1.00 97.00 122 GLU A C 1
ATOM 1015 O O . GLU A 1 122 ? -32.645 -0.814 37.247 1.00 97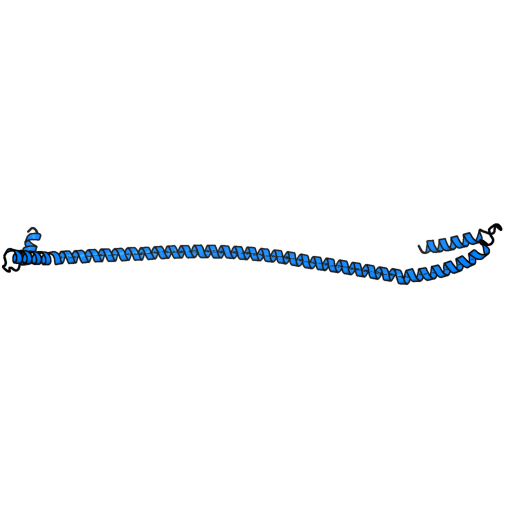.00 122 GLU A O 1
ATOM 1020 N N . LYS A 1 123 ? -31.955 -1.959 35.440 1.00 96.88 123 LYS A N 1
ATOM 1021 C CA . LYS A 1 123 ? -32.555 -3.240 35.858 1.00 96.88 123 LYS A CA 1
ATOM 1022 C C . LYS A 1 123 ? -32.060 -3.704 37.225 1.00 96.88 123 LYS A C 1
ATOM 1024 O O . LYS A 1 123 ? -32.849 -4.175 38.038 1.00 96.88 123 LYS A O 1
ATOM 1029 N N . LEU A 1 124 ? -30.760 -3.569 37.498 1.00 97.25 124 LEU A N 1
ATOM 1030 C CA . LEU A 1 124 ? -30.199 -3.953 38.792 1.00 97.25 124 LEU A CA 1
ATOM 1031 C C . LEU A 1 124 ? -30.754 -3.082 39.927 1.00 97.25 124 LEU A C 1
ATOM 1033 O O . LEU A 1 124 ? -31.034 -3.603 41.004 1.00 97.25 124 LEU A O 1
ATOM 1037 N N . ASN A 1 125 ? -30.937 -1.780 39.695 1.00 96.12 125 ASN A N 1
ATOM 1038 C CA . ASN A 1 125 ? -31.547 -0.876 40.669 1.00 96.12 125 ASN A CA 1
ATOM 1039 C C . ASN A 1 125 ? -33.020 -1.226 40.919 1.00 96.12 125 ASN A C 1
ATOM 1041 O O . ASN A 1 125 ? -33.441 -1.256 42.074 1.00 96.12 125 ASN A O 1
ATOM 1045 N N . GLU A 1 126 ? -33.786 -1.542 39.872 1.00 96.75 126 GLU A N 1
ATOM 1046 C CA . GLU A 1 126 ? -35.173 -2.007 40.008 1.00 96.75 126 GLU A CA 1
ATOM 1047 C C . GLU A 1 126 ? -35.261 -3.314 40.808 1.00 96.75 126 GLU A C 1
ATOM 1049 O O . GLU A 1 126 ? -36.056 -3.424 41.744 1.00 96.75 126 GLU A O 1
ATOM 1054 N N . GLU A 1 127 ? -34.420 -4.303 40.491 1.00 96.25 127 GLU A N 1
ATOM 1055 C CA . GLU A 1 127 ? -34.333 -5.555 41.251 1.00 96.25 127 GLU A CA 1
ATOM 1056 C C . GLU A 1 127 ? -33.946 -5.306 42.714 1.00 96.25 127 GLU A C 1
ATOM 1058 O O . GLU A 1 127 ? -34.499 -5.936 43.621 1.00 96.25 127 GLU A O 1
ATOM 1063 N N . PHE A 1 128 ? -33.020 -4.376 42.960 1.00 96.56 128 PHE A N 1
ATOM 1064 C CA . PHE A 1 128 ? -32.568 -4.033 44.303 1.00 96.56 128 PHE A CA 1
ATOM 1065 C C . PHE A 1 128 ? -33.669 -3.363 45.132 1.00 96.56 128 PHE A C 1
ATOM 1067 O O . PHE A 1 128 ? -33.904 -3.780 46.268 1.00 96.56 128 PHE A O 1
ATOM 1074 N N . GLU A 1 129 ? -34.388 -2.382 44.578 1.00 95.94 129 GLU A N 1
ATOM 1075 C CA . GLU A 1 129 ? -35.520 -1.742 45.263 1.00 95.94 129 GLU A CA 1
ATOM 1076 C C . GLU A 1 129 ? -36.671 -2.732 45.497 1.00 95.94 129 GLU A C 1
ATOM 1078 O O . GLU A 1 129 ? -37.218 -2.784 46.599 1.00 95.94 129 GLU A O 1
ATOM 1083 N N . ASN A 1 130 ? -36.980 -3.604 44.531 1.00 96.44 130 ASN A N 1
ATOM 1084 C CA . ASN A 1 130 ? -37.970 -4.668 44.725 1.00 96.44 130 ASN A CA 1
ATOM 1085 C C . ASN A 1 130 ? -37.580 -5.610 45.870 1.00 96.44 130 ASN A C 1
ATOM 1087 O O . ASN A 1 130 ? -38.403 -5.925 46.731 1.00 96.44 130 ASN A O 1
ATOM 1091 N N . LYS A 1 131 ? -36.315 -6.039 45.918 1.00 95.44 131 LYS A N 1
ATOM 1092 C CA . LYS A 1 131 ? -35.818 -6.934 46.969 1.00 95.44 131 LYS A CA 1
ATOM 1093 C C . LYS A 1 131 ? -35.786 -6.262 48.339 1.00 95.44 131 LYS A C 1
ATOM 1095 O O . LYS A 1 131 ? -36.073 -6.907 49.345 1.00 95.44 131 LYS A O 1
ATOM 1100 N N . LYS A 1 132 ? -35.463 -4.970 48.381 1.00 95.75 132 LYS A N 1
ATOM 1101 C CA . LYS A 1 132 ? -35.522 -4.148 49.591 1.00 95.75 132 LYS A CA 1
ATOM 1102 C C . LYS A 1 132 ? -36.952 -4.046 50.117 1.00 95.75 132 LYS A C 1
ATOM 1104 O O . LYS A 1 132 ? -37.154 -4.333 51.290 1.00 95.75 132 LYS A O 1
ATOM 1109 N N . ASN A 1 133 ? -37.927 -3.742 49.260 1.00 95.31 133 ASN A N 1
ATOM 1110 C CA . ASN A 1 133 ? -39.339 -3.683 49.650 1.00 95.31 133 ASN A CA 1
ATOM 1111 C C . ASN A 1 133 ? -39.837 -5.039 50.172 1.00 95.31 133 ASN A C 1
ATOM 1113 O O . ASN A 1 133 ? -40.376 -5.104 51.270 1.00 95.31 133 ASN A O 1
ATOM 1117 N N . GLN A 1 134 ? -39.545 -6.139 49.466 1.00 95.31 134 GLN A N 1
ATOM 1118 C CA . GLN A 1 134 ? -39.888 -7.492 49.930 1.00 95.31 134 GLN A CA 1
ATOM 1119 C C . GLN A 1 134 ? -39.284 -7.824 51.301 1.00 95.31 134 GLN A C 1
ATOM 1121 O O . GLN A 1 134 ? -39.933 -8.463 52.133 1.00 95.31 134 GLN A O 1
ATOM 1126 N N . LEU A 1 135 ? -38.034 -7.415 51.544 1.00 95.06 135 LEU A N 1
ATOM 1127 C CA . LEU A 1 135 ? -37.379 -7.619 52.832 1.00 95.06 135 LEU A CA 1
ATOM 1128 C C . LEU A 1 135 ? -38.025 -6.759 53.924 1.00 95.06 135 LEU A C 1
ATOM 1130 O O . LEU A 1 135 ? -38.242 -7.262 55.022 1.00 95.06 135 LEU A O 1
ATOM 1134 N N . THR A 1 136 ? -38.363 -5.502 53.631 1.00 93.62 136 THR A N 1
ATOM 1135 C CA . THR A 1 136 ? -39.086 -4.617 54.555 1.00 93.62 136 THR A CA 1
ATOM 1136 C C . THR A 1 136 ? -40.452 -5.196 54.925 1.00 93.62 136 THR A C 1
ATOM 1138 O O . THR A 1 136 ? -40.735 -5.322 56.115 1.00 93.62 136 THR A O 1
ATOM 1141 N N . ASP A 1 137 ? -41.234 -5.652 53.946 1.00 94.88 137 ASP A N 1
ATOM 1142 C CA . ASP A 1 137 ? -42.539 -6.287 54.170 1.00 94.88 137 ASP A CA 1
ATOM 1143 C C . ASP A 1 137 ? -42.405 -7.574 54.999 1.00 94.88 137 ASP A C 1
ATOM 1145 O O . ASP A 1 137 ? -43.197 -7.839 55.909 1.00 94.88 137 ASP A O 1
ATOM 1149 N N . SER A 1 138 ? -41.371 -8.378 54.722 1.00 93.81 138 SER A N 1
ATOM 1150 C CA . SER A 1 138 ? -41.083 -9.605 55.475 1.00 93.81 138 SER A CA 1
ATOM 1151 C C . SER A 1 138 ? -40.715 -9.298 56.927 1.00 93.81 138 SER A C 1
ATOM 1153 O O . SER A 1 138 ? -41.245 -9.933 57.836 1.00 93.81 138 SER A O 1
ATOM 1155 N N . VAL A 1 139 ? -39.860 -8.296 57.158 1.00 93.56 139 VAL A N 1
ATOM 1156 C CA . VAL A 1 139 ? -39.478 -7.834 58.502 1.00 93.56 139 VAL A CA 1
ATOM 1157 C C . VAL A 1 139 ? -40.688 -7.291 59.257 1.00 93.56 139 VAL A C 1
ATOM 1159 O O . VAL A 1 139 ? -40.848 -7.583 60.441 1.00 93.56 139 VAL A O 1
ATOM 1162 N N . GLU A 1 140 ? -41.563 -6.532 58.601 1.00 92.56 140 GLU A N 1
ATOM 1163 C CA . GLU A 1 140 ? -42.777 -6.003 59.225 1.00 92.56 140 GLU A CA 1
ATOM 1164 C C . GLU A 1 140 ? -43.766 -7.123 59.578 1.00 92.56 140 GLU A C 1
ATOM 1166 O O . GLU A 1 140 ? -44.298 -7.156 60.690 1.00 92.56 140 GLU A O 1
ATOM 1171 N N . THR A 1 141 ? -43.922 -8.108 58.691 1.00 93.00 141 THR A N 1
ATOM 1172 C CA . THR A 1 141 ? -44.741 -9.304 58.934 1.00 93.00 141 THR A CA 1
ATOM 1173 C C . THR A 1 141 ? -44.183 -10.152 60.079 1.00 93.00 141 THR A C 1
ATOM 1175 O O . THR A 1 141 ? -44.937 -10.609 60.939 1.00 93.00 141 THR A O 1
ATOM 1178 N N . GLU A 1 142 ? -42.867 -10.374 60.130 1.00 91.00 142 GLU A N 1
ATOM 1179 C CA . GLU A 1 142 ? -42.227 -11.089 61.239 1.00 91.00 142 GLU A CA 1
ATOM 1180 C C . GLU A 1 142 ? -42.350 -10.320 62.552 1.00 91.00 142 GLU A C 1
ATOM 1182 O O . GLU A 1 142 ? -42.691 -10.914 63.574 1.00 91.00 142 GLU A O 1
ATOM 1187 N N . LYS A 1 143 ? -42.166 -8.996 62.533 1.00 91.38 143 LYS A N 1
ATOM 1188 C CA . LYS A 1 143 ? -42.384 -8.143 63.704 1.00 91.38 143 LYS A CA 1
ATOM 1189 C C . LYS A 1 143 ? -43.824 -8.254 64.205 1.00 91.38 143 LYS A C 1
ATOM 1191 O O . LYS A 1 143 ? -44.024 -8.408 65.408 1.00 91.38 143 LYS A O 1
ATOM 1196 N N . ALA A 1 144 ? -44.813 -8.227 63.311 1.00 90.25 144 ALA A N 1
ATOM 1197 C CA . ALA A 1 144 ? -46.219 -8.411 63.666 1.00 90.25 144 ALA A CA 1
ATOM 1198 C C . ALA A 1 144 ? -46.470 -9.792 64.295 1.00 90.25 144 ALA A C 1
ATOM 1200 O O . ALA A 1 144 ? -47.074 -9.868 65.362 1.00 90.25 144 ALA A O 1
ATOM 1201 N N . LYS A 1 145 ? -45.922 -10.869 63.713 1.00 89.81 145 LYS A N 1
ATOM 1202 C CA . LYS A 1 145 ? -46.000 -12.227 64.283 1.00 89.81 145 LYS A CA 1
ATOM 1203 C C . LYS A 1 145 ? -45.337 -12.322 65.655 1.00 89.81 145 LYS A C 1
ATOM 1205 O O . LYS A 1 145 ? -45.864 -12.986 66.544 1.00 89.81 145 LYS A O 1
ATOM 1210 N N . VAL A 1 146 ? -44.178 -11.691 65.850 1.00 87.25 146 VAL A N 1
ATOM 1211 C CA . VAL A 1 146 ? -43.503 -11.658 67.155 1.00 87.25 146 VAL A CA 1
ATOM 1212 C C . VAL A 1 146 ? -44.370 -10.925 68.172 1.00 87.25 146 VAL A C 1
ATOM 1214 O O . VAL A 1 146 ? -44.569 -11.451 69.261 1.00 87.25 146 VAL A O 1
ATOM 1217 N N . LEU A 1 147 ? -44.930 -9.765 67.815 1.00 87.50 147 LEU A N 1
ATOM 1218 C CA . LEU A 1 147 ? -45.825 -8.996 68.686 1.00 87.50 147 LEU A CA 1
ATOM 1219 C C . LEU A 1 147 ? -47.115 -9.758 69.027 1.00 87.50 147 LEU A C 1
ATOM 1221 O O . LEU A 1 147 ? -47.559 -9.696 70.169 1.00 87.50 147 LEU A O 1
ATOM 1225 N N . GLU A 1 148 ? -47.682 -10.512 68.085 1.00 86.75 148 GLU A N 1
ATOM 1226 C CA . GLU A 1 148 ? -48.851 -11.372 68.314 1.00 86.75 148 GLU A CA 1
ATOM 1227 C C . GLU A 1 148 ? -48.536 -12.534 69.270 1.00 86.75 148 GLU A C 1
ATOM 1229 O O . GLU A 1 148 ? -49.329 -12.854 70.154 1.00 86.75 148 GLU A O 1
ATOM 1234 N N . ASN A 1 149 ? -47.357 -13.148 69.135 1.00 86.56 149 ASN A N 1
ATOM 1235 C CA . ASN A 1 149 ? -46.935 -14.267 69.981 1.00 86.56 149 ASN A CA 1
ATOM 1236 C C . ASN A 1 149 ? -46.363 -13.829 71.341 1.00 86.56 149 ASN A C 1
ATOM 1238 O O . ASN A 1 149 ? -46.297 -14.653 72.263 1.00 86.56 149 ASN A O 1
ATOM 1242 N N . LEU A 1 150 ? -45.971 -12.556 71.481 1.00 86.75 150 LEU A N 1
ATOM 1243 C CA . LEU A 1 150 ? -45.322 -11.983 72.663 1.00 86.75 150 LEU A CA 1
ATOM 1244 C C . LEU A 1 150 ? -46.122 -12.204 73.960 1.00 86.75 150 LEU A C 1
ATOM 1246 O O . LEU A 1 150 ? 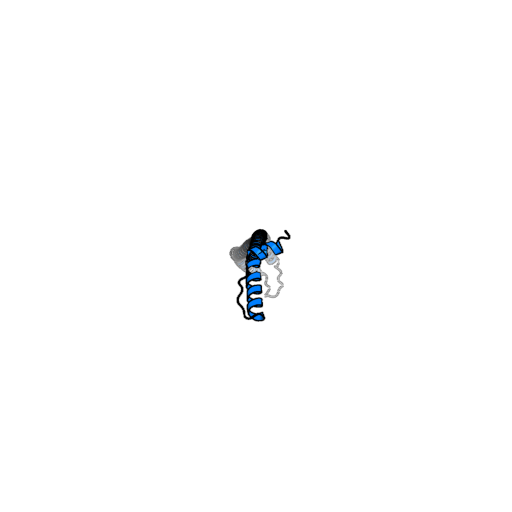-45.518 -12.683 74.921 1.00 86.75 150 LEU A O 1
ATOM 1250 N N . PRO A 1 151 ? -47.453 -11.977 74.012 1.00 83.75 151 PRO A N 1
ATOM 1251 C CA . PRO A 1 151 ? -48.253 -12.266 75.201 1.00 83.75 151 PRO A CA 1
ATOM 1252 C C . PRO A 1 151 ? -48.136 -13.720 75.663 1.00 83.75 151 PRO A C 1
ATOM 1254 O O . PRO A 1 151 ? -47.935 -13.978 76.847 1.00 83.75 151 PRO A O 1
ATOM 1257 N N . SER A 1 152 ? -48.194 -14.683 74.734 1.00 82.62 152 SER A N 1
ATOM 1258 C CA . SER A 1 152 ? -48.101 -16.105 75.090 1.00 82.62 152 SER A CA 1
ATOM 1259 C C . SER A 1 152 ? -46.714 -16.477 75.621 1.00 82.62 152 SER A C 1
ATOM 1261 O O . SER A 1 152 ? -46.597 -17.324 76.505 1.00 82.62 152 SER A O 1
ATOM 1263 N N . ILE A 1 153 ? -45.662 -15.839 75.097 1.00 81.75 153 ILE A N 1
ATOM 1264 C CA . ILE A 1 153 ? -44.279 -16.055 75.531 1.00 81.75 153 ILE A CA 1
ATOM 1265 C C . ILE A 1 153 ? -44.073 -15.461 76.925 1.00 81.75 153 ILE A C 1
ATOM 1267 O O . ILE A 1 153 ? -43.489 -16.124 77.778 1.00 81.75 153 ILE A O 1
ATOM 1271 N N . CYS A 1 154 ? -44.587 -14.255 77.178 1.00 82.81 154 CYS A N 1
ATOM 1272 C CA . CYS A 1 154 ? -44.530 -13.620 78.492 1.00 82.81 154 CYS A CA 1
ATOM 1273 C C . CYS A 1 154 ? -45.259 -14.450 79.555 1.00 82.81 154 CYS A C 1
ATOM 1275 O O . CYS A 1 154 ? -44.671 -14.710 80.598 1.00 82.81 154 CYS A O 1
ATOM 1277 N N . VAL A 1 155 ? -46.476 -14.935 79.275 1.00 81.00 155 VAL A N 1
ATOM 1278 C CA . VAL A 1 155 ? -47.220 -15.808 80.205 1.00 81.00 155 VAL A CA 1
ATOM 1279 C C . VAL A 1 155 ? -46.450 -17.102 80.477 1.00 81.00 155 VAL A C 1
ATOM 1281 O O . VAL A 1 155 ? -46.227 -17.441 81.633 1.00 81.00 155 VAL A O 1
ATOM 1284 N N . LYS A 1 156 ? -45.938 -17.776 79.438 1.00 82.44 156 LYS A N 1
ATOM 1285 C CA . LYS A 1 156 ? -45.110 -18.985 79.612 1.00 82.44 156 LYS A CA 1
ATOM 1286 C C . LYS A 1 156 ? -43.845 -18.725 80.431 1.00 82.44 156 LYS A C 1
ATOM 1288 O O . LYS A 1 156 ? -43.446 -19.584 81.211 1.00 82.44 156 LYS A O 1
ATOM 1293 N N . LEU A 1 157 ? -43.190 -17.580 80.236 1.00 83.38 157 LEU A N 1
ATOM 1294 C CA . LEU A 1 157 ? -41.992 -17.208 80.988 1.00 83.38 157 LEU A CA 1
ATOM 1295 C C . LEU A 1 157 ? -42.326 -16.925 82.457 1.00 83.38 157 LEU A C 1
ATOM 1297 O O . LEU A 1 157 ? -41.603 -17.388 83.336 1.00 83.38 157 LEU A O 1
ATOM 1301 N N . SER A 1 158 ? -43.422 -16.212 82.722 1.00 82.19 158 SER A N 1
ATOM 1302 C CA . SER A 1 158 ? -43.931 -15.960 84.072 1.00 82.19 158 SER A CA 1
ATOM 1303 C C . SER A 1 158 ? -44.319 -17.252 84.790 1.00 82.19 158 SER A C 1
ATOM 1305 O O . SER A 1 158 ? -43.923 -17.430 85.938 1.00 82.19 158 SER A O 1
ATOM 1307 N N . ASP A 1 159 ? -44.993 -18.179 84.107 1.00 80.12 159 ASP A N 1
ATOM 1308 C CA . ASP A 1 159 ? -45.324 -19.506 84.641 1.00 80.12 159 ASP A CA 1
ATOM 1309 C C . ASP A 1 159 ? -44.050 -20.292 84.995 1.00 80.12 159 ASP A C 1
ATOM 1311 O O . ASP A 1 159 ? -43.958 -20.889 86.064 1.00 80.12 159 ASP A O 1
ATOM 1315 N N . ASN A 1 160 ? -43.027 -20.248 84.133 1.00 79.50 160 ASN A N 1
ATOM 1316 C CA . ASN A 1 160 ? -41.760 -20.945 84.373 1.00 79.50 160 ASN A CA 1
ATOM 1317 C C . ASN A 1 160 ? -40.959 -20.330 85.534 1.00 79.50 160 ASN A C 1
ATOM 1319 O O . ASN A 1 160 ? -40.357 -21.050 86.330 1.00 79.50 160 ASN A O 1
ATOM 1323 N N . LEU A 1 161 ? -40.957 -18.997 85.648 1.00 78.38 161 LEU A N 1
ATOM 1324 C CA . LEU A 1 161 ? -40.362 -18.285 86.782 1.00 78.38 161 LEU A CA 1
ATOM 1325 C C . LEU A 1 161 ? -41.092 -18.615 88.086 1.00 78.38 161 LEU A C 1
ATOM 1327 O O . LEU A 1 161 ? -40.438 -18.852 89.099 1.00 78.38 161 LEU A O 1
ATOM 1331 N N . TYR A 1 162 ? -42.424 -18.669 88.056 1.00 74.62 162 TYR A N 1
ATOM 1332 C CA . TYR A 1 162 ? -43.239 -19.030 89.211 1.00 74.62 162 TYR A CA 1
ATOM 1333 C C . TYR A 1 162 ? -42.977 -20.474 89.655 1.00 74.62 162 TYR A C 1
ATOM 1335 O O . TYR A 1 162 ? -42.664 -20.694 90.822 1.00 74.62 162 TYR A O 1
ATOM 1343 N N . GLU A 1 163 ? -42.990 -21.436 88.727 1.00 79.62 163 GLU A N 1
ATOM 1344 C CA . GLU A 1 163 ? -42.690 -22.850 89.003 1.00 79.62 163 GLU A CA 1
ATOM 1345 C C . GLU A 1 163 ? -41.295 -23.024 89.626 1.00 79.62 163 GLU A C 1
ATOM 1347 O O . GLU A 1 163 ? -41.110 -23.822 90.541 1.00 79.62 163 GLU A O 1
ATOM 1352 N N . LYS A 1 164 ? -40.309 -22.240 89.172 1.00 77.62 164 LYS A N 1
ATOM 1353 C CA . LYS A 1 164 ? -38.928 -22.329 89.660 1.00 77.62 164 LYS A CA 1
ATOM 1354 C C . LYS A 1 164 ? -38.690 -21.649 91.012 1.00 77.62 164 LYS A C 1
ATOM 1356 O O . LYS A 1 164 ? -37.728 -22.004 91.686 1.00 77.62 164 LYS A O 1
ATOM 1361 N N . ILE A 1 165 ? -39.510 -20.665 91.385 1.00 77.06 165 ILE A N 1
ATOM 1362 C CA . ILE A 1 165 ? -39.382 -19.923 92.652 1.00 77.06 165 ILE A CA 1
ATOM 1363 C C . ILE A 1 165 ? -40.275 -20.519 93.746 1.00 77.06 165 ILE A C 1
ATOM 1365 O O . ILE A 1 165 ? -39.862 -20.558 94.900 1.00 77.06 165 ILE A O 1
ATOM 1369 N N . MET A 1 166 ? -41.486 -20.957 93.396 1.00 70.56 166 MET A N 1
ATOM 1370 C CA . MET A 1 166 ? -42.508 -21.394 94.354 1.00 70.56 166 MET A CA 1
ATOM 1371 C C . MET A 1 166 ? -42.672 -22.919 94.426 1.00 70.56 166 MET A C 1
ATOM 1373 O O . MET A 1 166 ? -43.436 -23.389 95.258 1.00 70.56 166 MET A O 1
ATOM 1377 N N . GLU A 1 167 ? -41.988 -23.687 93.564 1.00 64.81 167 GLU A N 1
ATOM 1378 C CA . GLU A 1 167 ? -42.069 -25.161 93.460 1.00 64.81 167 GLU A CA 1
ATOM 1379 C C . GLU A 1 167 ? -43.499 -25.731 93.259 1.00 64.81 167 GLU A C 1
ATOM 1381 O O . GLU A 1 167 ? -43.701 -26.945 93.288 1.00 64.81 167 GLU A O 1
ATOM 1386 N N . GLU A 1 168 ? -44.491 -24.880 92.963 1.00 62.72 168 GLU A N 1
ATOM 1387 C CA . GLU A 1 168 ? -45.87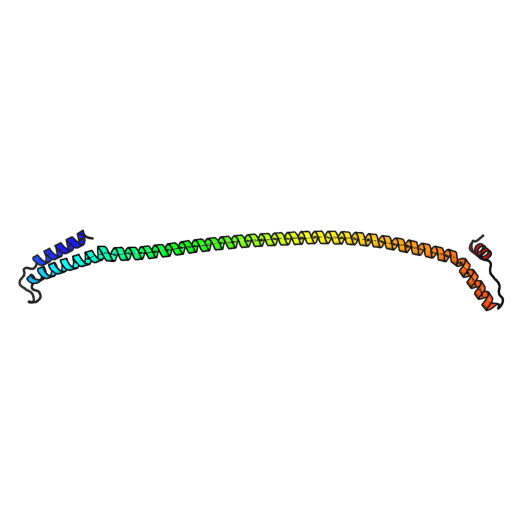8 -25.241 92.642 1.00 62.72 168 GLU A CA 1
ATOM 1388 C C . GLU A 1 168 ? -46.269 -24.813 91.218 1.00 62.72 168 GLU A C 1
ATOM 1390 O O . GLU A 1 168 ? -45.863 -23.765 90.710 1.00 62.72 168 GLU A O 1
ATOM 1395 N N . LYS A 1 169 ? -47.100 -25.634 90.558 1.00 55.50 169 LYS A N 1
ATOM 1396 C CA . LYS A 1 169 ? -47.562 -25.403 89.181 1.00 55.50 169 LYS A CA 1
ATOM 1397 C C . LYS A 1 169 ? -48.865 -24.613 89.150 1.00 55.50 169 LYS A C 1
ATOM 1399 O O . LYS A 1 169 ? -49.931 -25.174 89.395 1.00 55.50 169 LYS A O 1
ATOM 1404 N N . ILE A 1 170 ? -48.790 -23.358 88.723 1.00 59.38 170 ILE A N 1
ATOM 1405 C CA . ILE A 1 170 ? -49.957 -22.558 88.330 1.00 59.38 170 ILE A CA 1
ATOM 1406 C C . ILE A 1 170 ? -49.866 -22.280 86.826 1.00 59.38 170 ILE A C 1
ATOM 1408 O O . ILE A 1 170 ? -48.780 -22.059 86.299 1.00 59.38 170 ILE A O 1
ATOM 1412 N N . LYS A 1 171 ? -51.005 -22.345 86.125 1.00 58.38 171 LYS A N 1
ATOM 1413 C CA . LYS A 1 171 ? -51.129 -21.917 84.723 1.00 58.38 171 LYS A CA 1
ATOM 1414 C C . LYS A 1 171 ? -51.726 -20.515 84.688 1.00 58.38 171 LYS A C 1
ATOM 1416 O O . LYS A 1 171 ? -52.878 -20.359 85.090 1.00 58.38 171 LYS A O 1
ATOM 1421 N N . GLY A 1 172 ? -50.975 -19.533 84.200 1.00 59.91 172 GLY A N 1
ATOM 1422 C CA . GLY A 1 172 ? -51.490 -18.193 83.936 1.00 59.91 172 GLY A CA 1
ATOM 1423 C C . GLY A 1 172 ? -52.483 -18.172 82.768 1.00 59.91 172 GLY A C 1
ATOM 1424 O O . GLY A 1 172 ? -52.324 -18.900 81.784 1.00 59.91 172 GLY A O 1
ATOM 1425 N N . ASP A 1 173 ? -53.519 -17.336 82.871 1.00 64.56 173 ASP A N 1
ATOM 1426 C CA . ASP A 1 173 ? -54.524 -17.144 81.821 1.00 64.56 173 ASP A CA 1
ATOM 1427 C C . ASP A 1 173 ? -54.149 -15.983 80.878 1.00 64.56 173 ASP A C 1
ATOM 1429 O O . ASP A 1 173 ? -53.808 -14.877 81.307 1.00 64.56 173 ASP A O 1
ATOM 1433 N N . ILE A 1 174 ? -54.243 -16.217 79.566 1.00 58.50 174 ILE A N 1
ATOM 1434 C CA . ILE A 1 174 ? -53.864 -15.252 78.514 1.00 58.50 174 ILE A CA 1
ATOM 1435 C C . ILE A 1 174 ? -54.797 -14.023 78.537 1.00 58.50 174 ILE A C 1
ATOM 1437 O O . ILE A 1 174 ? -54.384 -12.908 78.205 1.00 58.50 174 ILE A O 1
ATOM 1441 N N . THR A 1 175 ? -56.042 -14.207 78.984 1.00 60.94 175 THR A N 1
ATOM 1442 C CA . THR A 1 175 ? -57.081 -13.170 79.054 1.00 60.94 175 THR A CA 1
ATOM 1443 C C . THR A 1 175 ? -56.849 -12.130 80.160 1.00 60.94 175 THR A C 1
ATOM 1445 O O . THR A 1 175 ? -57.258 -10.977 80.006 1.00 60.94 175 THR A O 1
ATOM 1448 N N . GLU A 1 176 ? -56.169 -12.485 81.257 1.00 61.06 176 GLU A N 1
ATOM 1449 C CA . GLU A 1 176 ? -55.786 -11.532 82.315 1.00 61.06 176 GLU A CA 1
ATOM 1450 C C . GLU A 1 176 ? -54.607 -10.649 81.898 1.00 61.06 176 GLU A C 1
ATOM 1452 O O . GLU A 1 176 ? -54.627 -9.438 82.131 1.00 61.06 176 GLU A O 1
ATOM 1457 N N . PHE A 1 177 ? -53.618 -11.220 81.204 1.00 58.53 177 PHE A N 1
ATOM 1458 C CA . PHE A 1 177 ? -52.481 -10.461 80.679 1.00 58.53 177 PHE A CA 1
ATOM 1459 C C . PHE A 1 177 ? -52.929 -9.385 79.677 1.00 58.53 177 PHE A C 1
ATOM 1461 O O . PHE A 1 177 ? -52.484 -8.238 79.754 1.00 58.53 177 PHE A O 1
ATOM 1468 N N . GLN A 1 178 ? -53.861 -9.711 78.772 1.00 60.22 178 GLN A N 1
ATOM 1469 C CA . GLN A 1 178 ? -54.417 -8.725 77.838 1.00 60.22 178 GLN A CA 1
ATOM 1470 C C . GLN A 1 178 ? -55.148 -7.581 78.557 1.00 60.22 178 GLN A C 1
ATOM 1472 O O . GLN A 1 178 ? -54.975 -6.430 78.159 1.00 60.22 178 GLN A O 1
ATOM 1477 N N . LYS A 1 179 ? -55.900 -7.843 79.636 1.00 62.97 179 LYS A N 1
ATOM 1478 C CA . LYS A 1 179 ? -56.535 -6.783 80.447 1.00 62.97 179 LYS A CA 1
ATOM 1479 C C . LYS A 1 179 ? -55.503 -5.862 81.106 1.00 62.97 179 LYS A C 1
ATOM 1481 O O . LYS A 1 179 ? -55.662 -4.649 81.064 1.00 62.97 179 LYS A O 1
ATOM 1486 N N . PHE A 1 180 ? -54.411 -6.418 81.634 1.00 62.94 180 PHE A N 1
ATOM 1487 C CA . PHE A 1 180 ? -53.355 -5.637 82.288 1.00 62.94 180 PHE A CA 1
ATOM 1488 C C . PHE A 1 180 ? -52.596 -4.713 81.316 1.00 62.94 180 PHE A C 1
ATOM 1490 O O . PHE A 1 180 ? -52.268 -3.581 81.660 1.00 62.94 180 PHE A O 1
ATOM 1497 N N . VAL A 1 181 ? -52.343 -5.167 80.082 1.00 62.59 181 VAL A N 1
ATOM 1498 C CA . VAL A 1 181 ? -51.620 -4.384 79.058 1.00 62.59 181 VAL A CA 1
ATOM 1499 C C . VAL A 1 181 ? -52.513 -3.340 78.365 1.00 62.59 181 VAL A C 1
ATOM 1501 O O . VAL A 1 181 ? -52.012 -2.318 77.901 1.00 62.59 181 VAL A O 1
ATOM 1504 N N . SER A 1 182 ? -53.834 -3.547 78.315 1.00 54.44 182 SER A N 1
ATOM 1505 C CA . SER A 1 182 ? -54.774 -2.683 77.574 1.00 54.44 182 SER A CA 1
ATOM 1506 C C . SER A 1 182 ? -55.152 -1.370 78.273 1.00 54.44 182 SER A C 1
ATOM 1508 O O . SER A 1 182 ? -55.848 -0.555 77.669 1.00 54.44 182 SER A O 1
ATOM 1510 N N . GLY A 1 183 ? -54.737 -1.140 79.523 1.00 51.97 183 GLY A N 1
ATOM 1511 C CA . GLY A 1 183 ? -55.009 0.121 80.228 1.00 51.97 183 GLY A CA 1
ATOM 1512 C C . GLY A 1 183 ? -56.499 0.486 80.344 1.00 51.97 183 GLY A C 1
ATOM 1513 O O . GLY A 1 183 ? -56.839 1.671 80.328 1.00 51.97 183 GLY A O 1
ATOM 1514 N N . LYS A 1 184 ? -57.378 -0.516 80.442 1.00 40.78 184 LYS A N 1
ATOM 1515 C CA . LYS A 1 184 ? -58.768 -0.385 80.894 1.00 40.78 184 LYS A CA 1
ATOM 1516 C C . LYS A 1 184 ? -59.078 -1.463 81.916 1.00 40.78 184 LYS A C 1
ATOM 1518 O O . LYS A 1 184 ? -58.735 -2.632 81.637 1.00 40.78 184 LYS A O 1
#

Foldseek 3Di:
DVVVVVVVLVVVLVVLVVPPDPDDDPVVDSVCVNVVSVVVVVVVVVVVCCCVVPVVVVVVVVVVVVVVVVVVVVVVVVVVVVVVVVVVVVVVVVVVVVVVVVVVVVVVVVVVVVVVVVVVVVVVVVVVVVVVVVVVVVVVVVVVVCVVCVLVVVQVVVQVVCCVPVVDGDRDDSVVSCVVVVVD

Secondary structure (DSSP, 8-state):
-HHHHHHHHHHHHHHHHT-----S-GGG-GGGHHHHHHHHHHHHHHHHHHIIIIIHHHHHHHHHHHHHHHHHHHHHHHHHHHHHHHHHHHHHHHHHHHHHHHHHHHHHHHHHHHHHHHHHHHHHHHHHHHHHHHHHHHHHHHHHHHHHHHHHHHHHHHHHHHHHHHSS-----HHHHHHHHTT-

pLDDT: mean 83.97, std 15.9, range [40.78, 97.94]